Protein AF-A0AAV6HHQ2-F1 (afdb_monomer)

Nearest PDB structures (foldseek):
  5jsb-assembly1_B  TM=2.917E-01  e=9.055E+00  synthetic construct
  3lf9-assembly1_A  TM=2.390E-01  e=6.584E+00  synthetic construct

Solvent-accessible surface area (backbone atoms only — not comparable to full-atom values): 11699 Å² total; per-residue (Å²): 113,69,68,61,53,51,53,52,50,55,49,52,52,52,49,51,54,50,51,52,53,51,51,52,55,48,52,53,48,54,56,48,50,53,46,31,73,58,44,31,74,69,56,56,69,67,59,50,43,51,50,26,48,49,49,35,72,76,37,57,90,69,51,55,80,54,90,90,81,57,62,62,31,36,72,35,34,30,82,91,77,68,36,34,52,55,46,54,51,43,52,52,52,51,53,54,49,53,52,30,65,76,66,69,57,78,79,91,75,80,91,80,78,92,45,74,50,54,55,32,49,51,49,46,46,65,55,64,94,40,89,83,38,42,62,58,41,52,50,26,55,58,70,30,40,67,61,52,51,50,44,46,72,72,68,61,64,52,74,68,56,49,40,48,72,46,52,56,52,79,81,38,58,71,53,51,58,54,53,52,56,48,52,56,54,58,55,62,68,70,64,82,81,74,87,80,84,84,87,134

Mean predicted aligned error: 14.65 Å

pLDDT: mean 76.47, std 15.68, range [34.0, 93.94]

Secondary structure (DSSP, 8-state):
-HHHHHHHHHHHHHHHHHHHHHHHHHHHHHHHHHHHHHHTTS--HHHHHHHHHHHHHH-GGG----TTTS-TTTTT-BTTTTBSHHHHHHHHHHHHHHHHHHTT-------S---HHHHHHHHHHHS---TTTHHHHHHHHHHTHHHHHHHHHHH---HHHHHHHSTHHHH-THHHHHHHHHHHHHHHHSS---------

Sequence (200 aa):
YLTAKLQKYLRNTREQEHLFRCLRRHLVKVLISHLVEKHGFYPPSAEKLALAKGIITTFPSLRVQIDGNGEEYEHFYEPASHSGFLEMRLRNIRRKLEAALDTGARSEQDQGESSETGEWITLMKQLRPSSENIPSIKSAMENTYTRRRSWISKATPTLTEIFNEYPRFLDMPSLMDIEFGKLEKQTNSSGNGKRASFQS

Structure (mmCIF, N/CA/C/O backbone):
data_AF-A0AAV6HHQ2-F1
#
_entry.id   AF-A0AAV6HHQ2-F1
#
loop_
_atom_site.group_PDB
_atom_site.id
_atom_site.type_symbol
_atom_site.label_atom_id
_atom_site.label_alt_id
_atom_site.label_comp_id
_atom_site.label_asym_id
_atom_site.label_entity_id
_atom_site.label_seq_id
_atom_site.pdbx_PDB_ins_code
_atom_site.Cartn_x
_atom_site.Cartn_y
_atom_site.Cartn_z
_atom_site.occupancy
_atom_site.B_iso_or_equiv
_atom_site.auth_seq_id
_atom_site.auth_comp_id
_atom_site.auth_asym_id
_atom_site.auth_atom_id
_atom_site.pdbx_PDB_model_num
ATOM 1 N N . TYR A 1 1 ? 19.664 4.600 -52.918 1.00 50.38 1 TYR A N 1
ATOM 2 C CA . TYR A 1 1 ? 18.359 3.943 -52.666 1.00 50.38 1 TYR A CA 1
ATOM 3 C C . TYR A 1 1 ? 18.383 3.040 -51.422 1.00 50.38 1 TYR A C 1
ATOM 5 O O . TYR A 1 1 ? 17.522 3.204 -50.565 1.00 50.38 1 TYR A O 1
ATOM 13 N N . LEU A 1 2 ? 19.384 2.157 -51.249 1.00 51.94 2 LEU A N 1
ATOM 14 C CA . LEU A 1 2 ? 19.521 1.320 -50.037 1.00 51.94 2 LEU A CA 1
ATOM 15 C C . LEU A 1 2 ? 19.651 2.119 -48.723 1.00 51.94 2 LEU A C 1
ATOM 17 O O . LEU A 1 2 ? 19.025 1.766 -47.729 1.00 51.94 2 LEU A O 1
ATOM 21 N N . THR A 1 3 ? 20.402 3.221 -48.719 1.00 68.62 3 THR A N 1
ATOM 22 C CA . THR A 1 3 ? 20.648 4.051 -47.524 1.00 68.62 3 THR A CA 1
ATOM 23 C C . THR A 1 3 ? 19.381 4.706 -46.965 1.00 68.62 3 THR A C 1
ATOM 25 O O . THR A 1 3 ? 19.162 4.687 -45.756 1.00 68.62 3 THR A O 1
ATOM 28 N N . ALA A 1 4 ? 18.492 5.203 -47.828 1.00 70.00 4 ALA A N 1
ATOM 29 C CA . ALA A 1 4 ? 17.217 5.796 -47.414 1.00 70.00 4 ALA A CA 1
ATOM 30 C C . ALA A 1 4 ? 16.232 4.748 -46.861 1.00 70.00 4 ALA A C 1
ATOM 32 O O . ALA A 1 4 ? 15.526 5.009 -45.884 1.00 70.00 4 ALA A O 1
ATOM 33 N N . LYS A 1 5 ? 16.212 3.539 -47.444 1.00 61.00 5 LYS A N 1
ATOM 34 C CA . LYS A 1 5 ? 15.372 2.423 -46.978 1.00 61.00 5 LYS A CA 1
ATOM 35 C C . LYS A 1 5 ? 15.845 1.901 -45.617 1.00 61.00 5 LYS A C 1
ATOM 37 O O . LYS A 1 5 ? 15.019 1.698 -44.730 1.00 61.00 5 LYS A O 1
ATOM 42 N N . LEU A 1 6 ? 17.162 1.785 -45.423 1.00 60.75 6 LEU A N 1
ATOM 43 C CA . LEU A 1 6 ? 17.776 1.423 -44.141 1.00 60.75 6 LEU A CA 1
ATOM 44 C C . LEU A 1 6 ? 17.524 2.482 -43.060 1.00 60.75 6 LEU A C 1
ATOM 46 O O . LEU A 1 6 ? 17.117 2.139 -41.956 1.00 60.75 6 LEU A O 1
ATOM 50 N N . GLN A 1 7 ? 17.667 3.773 -43.373 1.00 67.88 7 GLN A N 1
ATOM 51 C CA . GLN A 1 7 ? 17.352 4.848 -42.421 1.00 67.88 7 GLN A CA 1
ATOM 52 C C . GLN A 1 7 ? 15.867 4.892 -42.039 1.00 67.88 7 GLN A C 1
ATOM 54 O O . GLN A 1 7 ? 15.536 5.178 -40.888 1.00 67.88 7 GLN A O 1
ATOM 59 N N . LYS A 1 8 ? 14.956 4.618 -42.983 1.00 72.12 8 LYS A N 1
ATOM 60 C CA . LYS A 1 8 ? 13.520 4.501 -42.690 1.00 72.12 8 LYS A CA 1
ATOM 61 C C . LYS A 1 8 ? 13.241 3.303 -41.780 1.00 72.12 8 LYS A C 1
ATOM 63 O O . LYS A 1 8 ? 12.500 3.461 -40.820 1.00 72.12 8 LYS A O 1
ATOM 68 N N . TYR A 1 9 ? 13.871 2.156 -42.037 1.00 56.75 9 TYR A N 1
ATOM 69 C CA . TYR A 1 9 ? 13.745 0.965 -41.195 1.00 56.75 9 TYR A CA 1
ATOM 70 C C . TYR A 1 9 ? 14.254 1.223 -39.769 1.00 56.75 9 TYR A C 1
ATOM 72 O O . TYR A 1 9 ? 13.507 1.021 -38.822 1.00 56.75 9 TYR A O 1
ATOM 80 N N . LEU A 1 10 ? 15.459 1.788 -39.615 1.00 63.91 10 LEU A N 1
ATOM 81 C CA . LEU A 1 10 ? 16.046 2.115 -38.308 1.00 63.91 10 LEU A CA 1
ATOM 82 C C . LEU A 1 10 ? 15.217 3.127 -37.503 1.00 63.91 10 LEU A C 1
ATOM 84 O O . LEU A 1 10 ? 15.113 2.995 -36.285 1.00 63.91 10 LEU A O 1
ATOM 88 N N . ARG A 1 11 ? 14.621 4.134 -38.157 1.00 64.25 11 ARG A N 1
ATOM 89 C CA . ARG A 1 11 ? 13.687 5.062 -37.493 1.00 64.25 11 ARG A CA 1
ATOM 90 C C . ARG A 1 11 ? 12.434 4.345 -37.012 1.00 64.25 11 ARG A C 1
ATOM 92 O O . ARG A 1 11 ? 12.080 4.501 -35.852 1.00 64.25 11 ARG A O 1
ATOM 99 N N . ASN A 1 12 ? 11.844 3.504 -37.858 1.00 64.81 12 ASN A N 1
ATOM 100 C CA . ASN A 1 12 ? 10.650 2.741 -37.506 1.00 64.81 12 ASN A CA 1
ATOM 101 C C . ASN A 1 12 ? 10.929 1.790 -36.328 1.00 64.81 12 ASN A C 1
ATOM 103 O O . ASN A 1 12 ? 10.150 1.737 -35.386 1.00 64.81 12 ASN A O 1
ATOM 107 N N . THR A 1 13 ? 12.081 1.107 -36.306 1.00 63.69 13 THR A N 1
ATOM 108 C CA . THR A 1 13 ? 12.484 0.257 -35.172 1.00 63.69 13 THR A CA 1
ATOM 109 C C . THR A 1 13 ? 12.655 1.066 -33.882 1.00 63.69 13 THR A C 1
ATOM 111 O O . THR A 1 13 ? 12.131 0.672 -32.845 1.00 63.69 13 THR A O 1
ATOM 114 N N . ARG A 1 14 ? 13.317 2.231 -33.935 1.00 61.47 14 ARG A N 1
ATOM 115 C CA . ARG A 1 14 ? 13.488 3.114 -32.763 1.00 61.47 14 ARG A CA 1
ATOM 116 C C . ARG A 1 14 ? 12.165 3.684 -32.253 1.00 61.47 14 ARG A C 1
ATOM 118 O O . ARG A 1 14 ? 11.973 3.790 -31.045 1.00 61.47 14 ARG A O 1
ATOM 125 N N . GLU A 1 15 ? 11.258 4.053 -33.152 1.00 60.59 15 GLU A N 1
ATOM 126 C CA . GLU A 1 15 ? 9.919 4.537 -32.805 1.00 60.59 15 GLU A CA 1
ATOM 127 C C . GLU A 1 15 ? 9.090 3.431 -32.143 1.00 60.59 15 GLU A C 1
ATOM 129 O O . GLU A 1 15 ? 8.479 3.675 -31.103 1.00 60.59 15 GLU A O 1
ATOM 134 N N . GLN A 1 16 ? 9.147 2.203 -32.668 1.00 62.16 16 GLN A N 1
ATOM 135 C CA . GLN A 1 16 ? 8.503 1.024 -32.080 1.00 62.16 16 GLN A CA 1
ATOM 136 C C . GLN A 1 16 ? 9.079 0.684 -30.692 1.00 62.16 16 GLN A C 1
ATOM 138 O O . GLN A 1 16 ? 8.321 0.479 -29.744 1.00 62.16 16 GLN A O 1
ATOM 143 N N . GLU A 1 17 ? 10.404 0.712 -30.518 1.00 67.25 17 GLU A N 1
ATOM 144 C CA . GLU A 1 17 ? 11.054 0.527 -29.209 1.00 67.25 17 GLU A CA 1
ATOM 145 C C . GLU A 1 17 ? 10.683 1.628 -28.202 1.00 67.25 17 GLU A C 1
ATOM 147 O O . GLU A 1 17 ? 10.502 1.370 -27.005 1.00 67.25 17 GLU A O 1
ATOM 152 N N . HIS A 1 18 ? 10.569 2.875 -28.661 1.00 64.69 18 HIS A N 1
ATOM 153 C CA . HIS A 1 18 ? 10.164 4.001 -27.826 1.00 64.69 18 HIS A CA 1
ATOM 154 C C . HIS A 1 18 ? 8.692 3.892 -27.403 1.00 64.69 18 HIS A C 1
ATOM 156 O O . HIS A 1 18 ? 8.384 4.043 -26.217 1.00 64.69 18 HIS A O 1
ATOM 162 N N . LEU A 1 19 ? 7.797 3.558 -28.339 1.00 62.25 19 LEU A N 1
ATOM 163 C CA . LEU A 1 19 ? 6.386 3.248 -28.084 1.00 62.25 19 LEU A CA 1
ATOM 164 C C . LEU A 1 19 ? 6.249 2.132 -27.043 1.00 62.25 19 LEU A C 1
ATOM 166 O O . LEU A 1 19 ? 5.540 2.301 -26.049 1.00 62.25 19 LEU A O 1
ATOM 170 N N . PHE A 1 20 ? 7.010 1.049 -27.199 1.00 70.88 20 PHE A N 1
ATOM 171 C CA . PHE A 1 20 ? 7.031 -0.068 -26.258 1.00 70.88 20 PHE A CA 1
ATOM 172 C C . PHE A 1 20 ? 7.496 0.360 -24.856 1.00 70.88 20 PHE A C 1
ATOM 174 O O . PHE A 1 20 ? 6.893 0.007 -23.839 1.00 70.88 20 PHE A O 1
ATOM 181 N N . ARG A 1 21 ? 8.529 1.207 -24.774 1.00 69.12 21 ARG A N 1
ATOM 182 C CA . ARG A 1 21 ? 9.028 1.764 -23.506 1.00 69.12 21 ARG A CA 1
ATOM 183 C C . ARG A 1 21 ? 8.008 2.678 -22.823 1.00 69.12 21 ARG A C 1
ATOM 185 O O . ARG A 1 21 ? 7.894 2.639 -21.594 1.00 69.12 21 ARG A O 1
ATOM 192 N N . CYS A 1 22 ? 7.288 3.498 -23.583 1.00 71.25 22 CYS A N 1
ATOM 193 C CA . CYS A 1 22 ? 6.225 4.365 -23.073 1.00 71.25 22 CYS A CA 1
ATOM 194 C C . CYS A 1 22 ? 5.035 3.553 -22.559 1.00 71.25 22 CYS A C 1
ATOM 196 O O . CYS A 1 22 ? 4.608 3.774 -21.423 1.00 71.25 22 CYS A O 1
ATOM 198 N N . LEU A 1 23 ? 4.571 2.571 -23.334 1.00 74.44 23 LEU A N 1
ATOM 199 C CA . LEU A 1 23 ? 3.485 1.672 -22.947 1.00 74.44 23 LEU A CA 1
ATOM 200 C C . LEU A 1 23 ? 3.839 0.891 -21.678 1.00 74.44 23 LEU A C 1
ATOM 202 O O . LEU A 1 23 ? 3.069 0.888 -20.722 1.00 74.44 23 LEU A O 1
ATOM 206 N N . ARG A 1 24 ? 5.057 0.342 -21.603 1.00 71.50 24 ARG A N 1
ATOM 207 C CA . ARG A 1 24 ? 5.574 -0.329 -20.402 1.00 71.50 24 ARG A CA 1
ATOM 208 C C . ARG A 1 24 ? 5.542 0.575 -19.173 1.00 71.50 24 ARG A C 1
ATOM 210 O O . ARG A 1 24 ? 5.083 0.175 -18.108 1.00 71.50 24 ARG A O 1
ATOM 217 N N . ARG A 1 25 ? 6.033 1.811 -19.297 1.00 74.38 25 ARG A N 1
ATOM 218 C CA . ARG A 1 25 ? 6.012 2.783 -18.191 1.00 74.38 25 ARG A CA 1
ATOM 219 C C . ARG A 1 25 ? 4.587 3.139 -17.774 1.00 74.38 25 ARG A C 1
ATOM 221 O O . ARG A 1 25 ? 4.381 3.405 -16.593 1.00 74.38 25 ARG A O 1
ATOM 228 N N . HIS A 1 26 ? 3.647 3.197 -18.715 1.00 79.94 26 HIS A N 1
ATOM 229 C CA . HIS A 1 26 ? 2.245 3.491 -18.436 1.00 79.94 26 HIS A CA 1
ATOM 230 C C . HIS A 1 26 ? 1.560 2.323 -17.722 1.00 79.94 26 HIS A C 1
ATOM 232 O O . HIS A 1 26 ? 0.989 2.523 -16.657 1.00 79.94 26 HIS A O 1
ATOM 238 N N . LEU A 1 27 ? 1.728 1.102 -18.225 1.00 81.94 27 LEU A N 1
ATOM 239 C CA . LEU A 1 27 ? 1.238 -0.117 -17.588 1.00 81.94 27 LEU A CA 1
ATOM 240 C C . LEU A 1 27 ? 1.705 -0.217 -16.130 1.00 81.94 27 LEU A C 1
ATOM 242 O O . LEU A 1 27 ? 0.891 -0.383 -15.229 1.00 81.94 27 LEU A O 1
ATOM 246 N N . VAL A 1 28 ? 3.006 -0.039 -15.872 1.00 80.00 28 VAL A N 1
ATOM 247 C CA . VAL A 1 28 ? 3.516 -0.122 -14.495 1.00 80.00 28 VAL A CA 1
ATOM 248 C C . VAL A 1 28 ? 2.966 1.007 -13.616 1.00 80.00 28 VAL A C 1
ATOM 250 O O . VAL A 1 28 ? 2.759 0.797 -12.427 1.00 80.00 28 VAL A O 1
ATOM 253 N N . LYS A 1 29 ? 2.679 2.196 -14.169 1.00 84.38 29 LYS A N 1
ATOM 254 C CA . LYS A 1 29 ? 1.975 3.245 -13.411 1.00 84.38 29 LYS A CA 1
ATOM 255 C C . LYS A 1 29 ? 0.577 2.782 -13.002 1.00 84.38 29 LYS A C 1
ATOM 257 O O . LYS A 1 29 ? 0.263 2.909 -11.829 1.00 84.38 29 LYS A O 1
ATOM 262 N N . VAL A 1 30 ? -0.209 2.231 -13.928 1.00 86.62 30 VAL A N 1
ATOM 263 C CA . VAL A 1 30 ? -1.568 1.727 -13.648 1.00 86.62 30 VAL A CA 1
ATOM 264 C C . VAL A 1 30 ? -1.535 0.642 -12.572 1.00 86.62 30 VAL A C 1
ATOM 266 O O . VAL A 1 30 ? -2.287 0.705 -11.606 1.00 86.62 30 VAL A O 1
ATOM 269 N N . LEU A 1 31 ? -0.604 -0.306 -12.681 1.00 88.12 31 LEU A N 1
ATOM 270 C CA . LEU A 1 31 ? -0.443 -1.381 -11.702 1.00 88.12 31 LEU A CA 1
ATOM 271 C C . LEU A 1 31 ? -0.051 -0.869 -10.309 1.00 88.12 31 LEU A C 1
ATOM 273 O O . LEU A 1 31 ? -0.555 -1.362 -9.305 1.00 88.12 31 LEU A O 1
ATOM 277 N N . ILE A 1 32 ? 0.825 0.136 -10.235 1.00 87.69 32 ILE A N 1
ATOM 278 C CA . ILE A 1 32 ? 1.190 0.769 -8.961 1.00 87.69 32 ILE A CA 1
ATOM 279 C C . ILE A 1 32 ? 0.023 1.572 -8.394 1.00 87.69 32 ILE A C 1
ATOM 281 O O . ILE A 1 32 ? -0.189 1.531 -7.188 1.00 87.69 32 ILE A O 1
ATOM 285 N N . SER A 1 33 ? -0.733 2.281 -9.233 1.00 84.00 33 SER A N 1
ATOM 286 C CA . SER A 1 33 ? -1.948 2.974 -8.803 1.00 84.00 33 SER A CA 1
ATOM 287 C C . SER A 1 33 ? -2.933 1.995 -8.169 1.00 84.00 33 SER A C 1
ATOM 289 O O . SER A 1 33 ? -3.375 2.243 -7.055 1.00 84.00 33 SER A O 1
ATOM 291 N N . HIS A 1 34 ? -3.173 0.845 -8.804 1.00 84.50 34 HIS A N 1
ATOM 292 C CA . HIS A 1 34 ? -4.012 -0.213 -8.241 1.00 84.50 34 HIS A CA 1
ATOM 293 C C . HIS A 1 34 ? -3.455 -0.772 -6.919 1.00 84.50 34 HIS A C 1
ATOM 295 O O . HIS A 1 34 ? -4.192 -0.983 -5.958 1.00 84.50 34 HIS A O 1
ATOM 301 N N . LEU A 1 35 ? -2.134 -0.968 -6.832 1.00 87.44 35 LEU A N 1
ATOM 302 C CA . LEU A 1 35 ?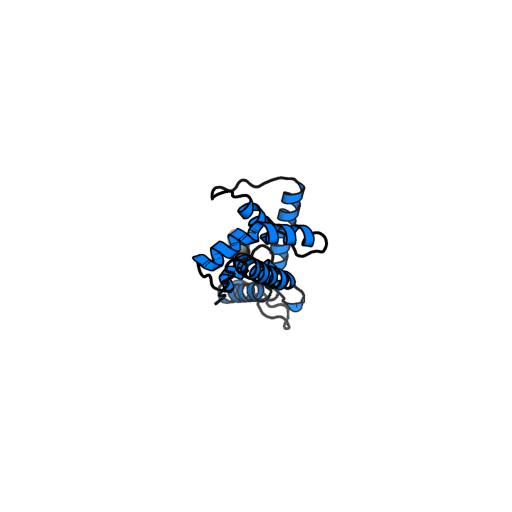 -1.483 -1.421 -5.601 1.00 87.44 35 LEU A CA 1
ATOM 303 C C . LEU A 1 35 ? -1.673 -0.417 -4.449 1.00 87.44 35 LEU A C 1
ATOM 305 O O . LEU A 1 35 ? -1.918 -0.822 -3.314 1.00 87.44 35 LEU A O 1
ATOM 309 N N . VAL A 1 36 ? -1.568 0.882 -4.745 1.00 83.25 36 VAL A N 1
ATOM 310 C CA . VAL A 1 36 ? -1.758 1.969 -3.773 1.00 83.25 36 VAL A CA 1
ATOM 311 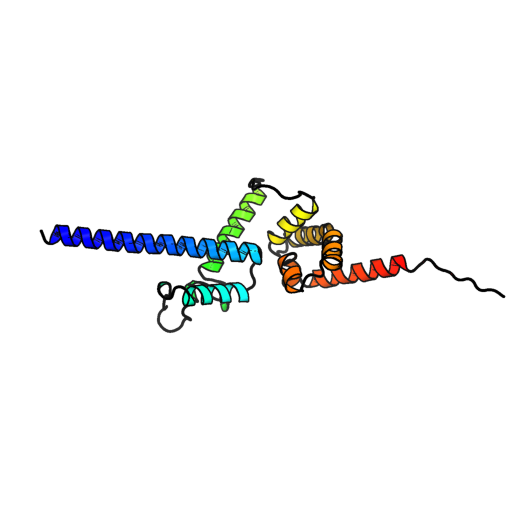C C . VAL A 1 36 ? -3.223 2.119 -3.376 1.00 83.25 36 VAL A C 1
ATOM 313 O O . VAL A 1 36 ? -3.510 2.351 -2.208 1.00 83.25 36 VAL A O 1
ATOM 316 N N . GLU A 1 37 ? -4.149 1.955 -4.313 1.00 78.06 37 GLU A N 1
ATOM 317 C CA . GLU A 1 37 ? -5.587 1.974 -4.041 1.00 78.06 37 GLU A CA 1
ATOM 318 C C . GLU A 1 37 ? -5.984 0.858 -3.065 1.00 78.06 37 GLU A C 1
ATOM 320 O O . GLU A 1 37 ? -6.699 1.100 -2.095 1.00 78.06 37 GLU A O 1
ATOM 325 N N . LYS A 1 38 ? -5.450 -0.351 -3.269 1.00 76.94 38 LYS A N 1
ATOM 326 C CA . LYS A 1 38 ? -5.793 -1.524 -2.459 1.00 76.94 38 LYS A CA 1
ATOM 327 C C . LYS A 1 38 ? -5.090 -1.569 -1.098 1.00 76.94 38 LYS A C 1
ATOM 329 O O . LYS A 1 38 ? -5.692 -2.004 -0.120 1.00 76.94 38 LYS A O 1
ATOM 334 N N . HIS A 1 39 ? -3.823 -1.154 -1.028 1.00 75.94 39 HIS A N 1
ATOM 335 C CA . HIS A 1 39 ? -2.975 -1.337 0.163 1.00 75.94 39 HIS A CA 1
ATOM 336 C C . HIS A 1 39 ? -2.424 -0.029 0.756 1.00 75.94 39 HIS A C 1
ATOM 338 O O . HIS A 1 39 ? -1.597 -0.051 1.671 1.00 75.94 39 HIS A O 1
ATOM 344 N N . GLY A 1 40 ? -2.856 1.122 0.243 1.00 78.50 40 GLY A N 1
ATOM 345 C CA . GLY A 1 40 ? -2.335 2.429 0.628 1.00 78.50 40 GLY A CA 1
ATOM 346 C C . GLY A 1 40 ? -0.909 2.683 0.129 1.00 78.50 40 GLY A C 1
ATOM 347 O O . GLY A 1 40 ? -0.339 1.954 -0.684 1.00 78.50 40 GLY A O 1
ATOM 348 N N . PHE A 1 41 ? -0.282 3.742 0.641 1.00 83.50 41 PHE A N 1
ATOM 349 C CA . PHE A 1 41 ? 1.046 4.167 0.181 1.00 83.50 41 PHE A CA 1
ATOM 350 C C . PHE A 1 41 ? 2.185 3.257 0.657 1.00 83.50 41 PHE A C 1
ATOM 352 O O . PHE A 1 41 ? 3.305 3.364 0.148 1.00 83.50 41 PHE A O 1
ATOM 359 N N . TYR A 1 42 ? 1.921 2.319 1.571 1.00 84.56 42 TYR A N 1
ATOM 360 C CA . TYR A 1 42 ? 2.898 1.369 2.115 1.00 84.56 42 TYR A CA 1
ATOM 361 C C . TYR A 1 42 ? 2.442 -0.087 1.929 1.00 84.56 42 TYR A C 1
ATOM 363 O O . TYR A 1 42 ? 2.143 -0.757 2.916 1.00 84.56 42 TYR A O 1
ATOM 371 N N . PRO A 1 43 ? 2.408 -0.603 0.684 1.00 86.25 43 PRO A N 1
ATOM 372 C CA . PRO A 1 43 ? 2.002 -1.981 0.438 1.00 86.25 43 PRO A CA 1
ATOM 373 C C . PRO A 1 43 ? 2.940 -2.996 1.118 1.00 86.25 43 PRO A C 1
ATOM 375 O O . PRO A 1 43 ? 4.160 -2.766 1.146 1.00 86.25 43 PRO A O 1
ATOM 378 N N . PRO A 1 44 ? 2.420 -4.142 1.598 1.00 85.25 44 PRO A N 1
ATOM 379 C CA . PRO A 1 44 ? 3.232 -5.223 2.151 1.00 85.25 44 PRO A CA 1
ATOM 380 C C . PRO A 1 44 ? 4.284 -5.757 1.166 1.00 85.25 44 PRO A C 1
ATOM 382 O O . PRO A 1 44 ? 4.114 -5.707 -0.054 1.00 85.25 44 PRO A O 1
ATOM 385 N N . SER A 1 45 ? 5.372 -6.331 1.694 1.00 88.50 45 SER A N 1
ATOM 386 C CA . SER A 1 45 ? 6.439 -6.927 0.868 1.00 88.50 45 SER A CA 1
ATOM 387 C C . SER A 1 45 ? 5.919 -8.054 -0.033 1.00 88.50 45 SER A C 1
ATOM 389 O O . SER A 1 45 ? 6.296 -8.129 -1.201 1.00 88.50 45 SER A O 1
ATOM 391 N N . ALA A 1 46 ? 5.004 -8.879 0.487 1.00 88.94 46 ALA A N 1
ATOM 392 C CA . ALA A 1 46 ? 4.387 -9.978 -0.253 1.00 88.94 46 ALA A CA 1
ATOM 393 C C . ALA A 1 46 ? 3.594 -9.490 -1.478 1.00 88.94 46 ALA A C 1
ATOM 395 O O . ALA A 1 46 ? 3.748 -10.045 -2.561 1.00 88.94 46 ALA A O 1
ATOM 396 N N . GLU A 1 47 ? 2.823 -8.409 -1.339 1.00 90.88 47 GLU A N 1
ATOM 397 C CA . GLU A 1 47 ? 2.025 -7.837 -2.434 1.00 90.88 47 GLU A CA 1
ATOM 398 C C . GLU A 1 47 ? 2.912 -7.202 -3.513 1.00 90.88 47 GLU A C 1
ATOM 400 O O . GLU A 1 47 ? 2.690 -7.391 -4.710 1.00 90.88 47 GLU A O 1
ATOM 405 N N . LYS A 1 48 ? 3.990 -6.513 -3.110 1.00 93.06 48 LYS A N 1
ATOM 406 C CA . LYS A 1 48 ? 4.995 -5.991 -4.053 1.00 93.06 48 LYS A CA 1
ATOM 407 C C . LYS A 1 48 ? 5.663 -7.114 -4.849 1.00 93.06 48 LYS A C 1
ATOM 409 O O . LYS A 1 48 ? 5.853 -6.983 -6.058 1.00 93.06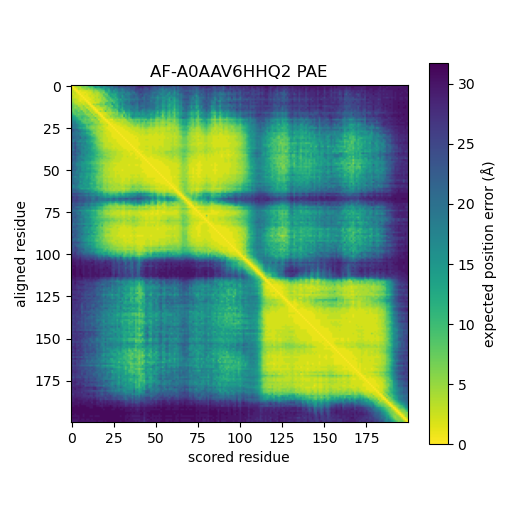 48 LYS A O 1
ATOM 414 N N . LEU A 1 49 ? 5.992 -8.220 -4.180 1.00 93.19 49 LEU A N 1
ATOM 415 C CA . LEU A 1 49 ? 6.595 -9.395 -4.804 1.00 93.19 49 LEU A CA 1
ATOM 416 C C . LEU A 1 49 ? 5.622 -10.102 -5.756 1.00 93.19 49 LEU A C 1
ATOM 418 O O . LEU A 1 49 ? 6.005 -10.442 -6.875 1.00 93.19 49 LEU A O 1
ATOM 422 N N . ALA A 1 50 ? 4.368 -10.288 -5.339 1.00 93.44 50 ALA A N 1
ATOM 423 C CA . ALA A 1 50 ? 3.319 -10.865 -6.174 1.00 93.44 50 ALA A CA 1
ATOM 424 C C . ALA A 1 50 ? 3.106 -10.036 -7.447 1.00 93.44 50 ALA A C 1
ATOM 426 O O . ALA A 1 50 ? 3.047 -10.596 -8.543 1.00 93.44 50 ALA A O 1
ATOM 427 N N . LEU A 1 51 ? 3.089 -8.704 -7.326 1.00 93.06 51 LEU A N 1
ATOM 428 C CA . LEU A 1 51 ? 2.973 -7.813 -8.476 1.00 93.06 51 LEU A CA 1
ATOM 429 C C . LEU A 1 51 ? 4.184 -7.911 -9.414 1.00 93.06 51 LEU A C 1
ATOM 431 O O . LEU A 1 51 ? 4.007 -7.996 -10.628 1.00 93.06 51 LEU A O 1
ATOM 435 N N . ALA A 1 52 ? 5.406 -7.929 -8.874 1.00 92.19 52 ALA A N 1
ATOM 436 C CA . ALA A 1 52 ? 6.626 -8.071 -9.672 1.00 92.19 52 ALA A CA 1
ATOM 437 C C . ALA A 1 52 ? 6.625 -9.377 -10.485 1.00 92.19 52 ALA A C 1
ATOM 439 O O . ALA A 1 52 ? 6.858 -9.352 -11.695 1.00 92.19 52 ALA A O 1
ATOM 440 N N . LYS A 1 53 ? 6.269 -10.499 -9.847 1.00 91.94 53 LYS A N 1
ATOM 441 C CA . LYS A 1 53 ? 6.101 -11.797 -10.519 1.00 91.94 53 LYS A CA 1
ATOM 442 C C . LYS A 1 53 ? 4.994 -11.748 -11.573 1.00 91.94 53 LYS A C 1
ATOM 444 O O . LYS A 1 53 ? 5.214 -12.162 -12.707 1.00 91.94 53 LYS A O 1
ATOM 449 N N . GLY A 1 54 ? 3.834 -11.178 -11.243 1.00 90.94 54 GLY A N 1
ATOM 450 C CA . GLY A 1 54 ? 2.699 -11.053 -12.161 1.00 90.94 54 GLY A CA 1
ATOM 451 C C . GLY A 1 54 ? 3.022 -10.255 -13.428 1.00 90.94 54 GLY A C 1
ATOM 452 O O . GLY A 1 54 ? 2.605 -10.647 -14.520 1.00 90.94 54 GLY A O 1
ATOM 453 N N . ILE A 1 55 ? 3.815 -9.183 -13.314 1.00 89.19 55 ILE A N 1
ATOM 454 C CA . ILE A 1 55 ? 4.281 -8.390 -14.464 1.00 89.19 55 ILE A CA 1
ATOM 455 C C . ILE A 1 55 ? 5.106 -9.256 -15.417 1.00 89.19 55 ILE A C 1
ATOM 457 O O . ILE A 1 55 ? 4.870 -9.231 -16.623 1.00 89.19 55 ILE A O 1
ATOM 461 N N . ILE A 1 56 ? 6.046 -10.032 -14.883 1.00 88.31 56 ILE A N 1
ATOM 462 C CA . ILE A 1 56 ? 6.931 -10.896 -15.669 1.00 88.31 56 ILE A CA 1
ATOM 463 C C . ILE A 1 56 ? 6.186 -12.078 -16.296 1.00 88.31 56 ILE A C 1
ATOM 465 O O . ILE A 1 56 ? 6.490 -12.469 -17.427 1.00 88.31 56 ILE A O 1
ATOM 469 N N . THR A 1 57 ? 5.201 -12.631 -15.591 1.00 89.06 57 THR A N 1
ATOM 470 C CA . THR A 1 57 ? 4.331 -13.691 -16.113 1.00 89.06 57 THR A CA 1
ATOM 471 C C . THR A 1 57 ? 3.452 -13.181 -17.252 1.00 89.06 57 THR A C 1
ATOM 473 O O . THR A 1 57 ? 3.349 -13.835 -18.285 1.00 89.06 57 THR A O 1
ATOM 476 N N . THR A 1 58 ? 2.846 -12.002 -17.093 1.00 85.12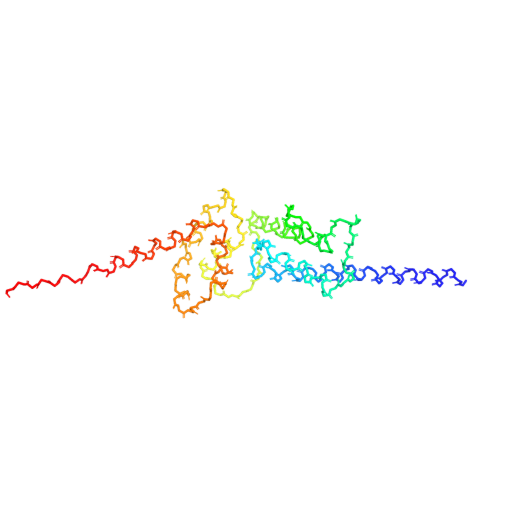 58 THR A N 1
ATOM 477 C CA . THR A 1 58 ? 1.908 -11.444 -18.085 1.00 85.12 58 THR A CA 1
ATOM 478 C C . THR A 1 58 ? 2.637 -10.838 -19.283 1.00 85.12 58 THR A C 1
ATOM 480 O O . THR A 1 58 ? 2.169 -10.930 -20.415 1.00 85.12 58 THR A O 1
ATOM 483 N N . PHE A 1 59 ? 3.808 -10.240 -19.051 1.00 83.38 59 PHE A N 1
ATOM 484 C CA . PHE A 1 59 ? 4.608 -9.576 -20.076 1.00 83.38 59 PHE A CA 1
ATOM 485 C C . PHE A 1 59 ? 6.052 -10.101 -20.062 1.00 83.38 59 PHE A C 1
ATOM 487 O O . PHE A 1 59 ? 6.961 -9.401 -19.604 1.00 83.38 59 PHE A O 1
ATOM 494 N N . PRO A 1 60 ? 6.311 -11.305 -20.609 1.00 82.19 60 PRO A N 1
ATOM 495 C CA . PRO A 1 60 ? 7.647 -11.910 -20.618 1.00 82.19 60 PRO A CA 1
ATOM 496 C C . PRO A 1 60 ? 8.708 -11.044 -21.303 1.00 82.19 60 PRO A C 1
ATOM 498 O O . PRO A 1 60 ? 9.869 -11.055 -20.915 1.00 82.19 60 PRO A O 1
ATOM 501 N N . SER A 1 61 ? 8.300 -10.212 -22.263 1.00 76.25 61 SER A N 1
ATOM 502 C CA . SER A 1 61 ? 9.143 -9.204 -22.917 1.00 76.25 61 SER A CA 1
ATOM 503 C C . SER A 1 61 ? 9.717 -8.140 -21.970 1.00 76.25 61 SER A C 1
ATOM 505 O O . SER A 1 61 ? 10.535 -7.326 -22.388 1.00 76.25 61 SER A O 1
ATOM 507 N N . LEU A 1 62 ? 9.241 -8.074 -20.722 1.00 78.06 62 LEU A N 1
ATOM 508 C CA . LEU A 1 62 ? 9.760 -7.175 -19.692 1.00 78.06 62 LEU A CA 1
ATOM 509 C C . LEU A 1 62 ? 10.814 -7.827 -18.801 1.00 78.06 62 LEU A C 1
ATOM 511 O O . LEU A 1 62 ? 11.358 -7.132 -17.947 1.00 78.06 62 LEU A O 1
ATOM 515 N N . ARG A 1 63 ? 11.102 -9.119 -18.993 1.00 79.94 63 ARG A N 1
ATOM 516 C CA . ARG A 1 63 ? 12.184 -9.818 -18.298 1.00 79.94 63 ARG A CA 1
ATOM 517 C C . ARG A 1 63 ? 13.511 -9.150 -18.620 1.00 79.94 63 ARG A C 1
ATOM 519 O O . ARG A 1 63 ? 13.839 -8.909 -19.779 1.00 79.94 63 ARG A O 1
ATOM 526 N N . VAL A 1 64 ? 14.274 -8.885 -17.571 1.00 77.00 64 VAL A N 1
ATOM 527 C CA . VAL A 1 64 ? 15.669 -8.475 -17.665 1.00 77.00 64 VAL A CA 1
ATOM 528 C C . VAL A 1 64 ? 16.440 -9.512 -16.874 1.00 77.00 64 VAL A C 1
ATOM 530 O O . VAL A 1 64 ? 16.324 -9.557 -15.652 1.00 77.00 64 VAL A O 1
ATOM 533 N N . GLN A 1 65 ? 17.167 -10.376 -17.577 1.00 65.88 65 GLN A N 1
ATOM 534 C CA . GLN A 1 65 ? 18.136 -11.253 -16.935 1.00 65.88 65 GLN A CA 1
ATOM 535 C C . GLN A 1 65 ? 19.355 -10.406 -16.583 1.00 65.88 65 GLN A C 1
ATOM 537 O O . GLN A 1 65 ? 19.969 -9.807 -17.464 1.00 65.88 65 GLN A O 1
ATOM 542 N N . ILE A 1 66 ? 19.653 -10.310 -15.291 1.00 61.94 66 ILE A N 1
ATOM 543 C CA . ILE A 1 66 ? 20.866 -9.668 -14.791 1.00 61.94 66 ILE A CA 1
ATOM 544 C C . ILE A 1 66 ? 21.867 -10.798 -14.560 1.00 61.94 66 ILE A C 1
ATOM 546 O O . ILE A 1 66 ? 21.705 -11.570 -13.619 1.00 61.94 66 ILE A O 1
ATOM 550 N N . ASP A 1 67 ? 22.813 -10.940 -15.490 1.00 57.62 67 ASP A N 1
ATOM 551 C CA . ASP A 1 67 ? 24.041 -11.749 -15.455 1.00 57.62 67 ASP A CA 1
ATOM 552 C C . ASP A 1 67 ? 24.088 -12.909 -14.432 1.00 57.62 67 ASP A C 1
ATOM 554 O O . ASP A 1 67 ? 24.972 -12.995 -13.583 1.00 57.62 67 ASP A O 1
ATOM 558 N N . GLY A 1 68 ? 23.140 -13.844 -14.552 1.00 56.19 68 GLY A N 1
ATOM 559 C CA . GLY A 1 68 ? 23.255 -15.214 -14.044 1.00 56.19 68 GLY A CA 1
ATOM 560 C C . GLY A 1 68 ? 22.945 -15.482 -12.568 1.00 56.19 68 GLY A C 1
ATOM 561 O O . GLY A 1 68 ? 23.022 -16.646 -12.185 1.00 56.19 68 GLY A O 1
ATOM 562 N N . ASN A 1 69 ? 22.579 -14.491 -11.746 1.00 59.84 69 ASN A N 1
ATOM 563 C CA . ASN A 1 69 ? 22.387 -14.727 -10.300 1.00 59.84 69 ASN A CA 1
ATOM 564 C C . ASN A 1 69 ? 21.098 -14.145 -9.692 1.00 59.84 69 ASN A C 1
ATOM 566 O O . ASN A 1 69 ? 20.859 -14.347 -8.504 1.00 59.84 69 ASN A O 1
ATOM 570 N N . GLY A 1 70 ? 20.292 -13.429 -10.479 1.00 63.50 70 GLY A N 1
ATOM 571 C CA . GLY A 1 7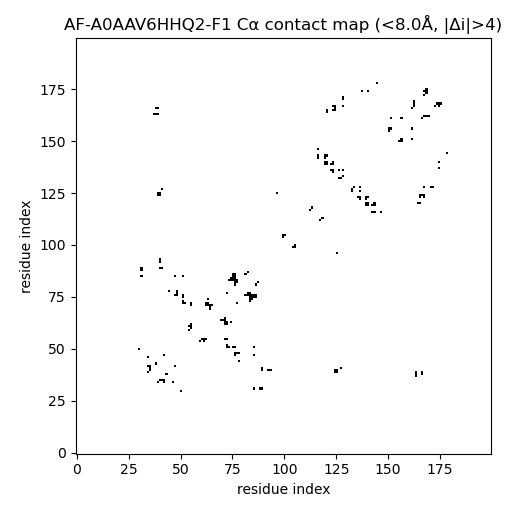0 ? 19.055 -12.801 -10.014 1.00 63.50 70 GLY A CA 1
ATOM 572 C C . GLY A 1 70 ? 17.794 -13.433 -10.597 1.00 63.50 70 GLY A C 1
ATOM 573 O O . GLY A 1 70 ? 17.770 -13.839 -11.763 1.00 63.50 70 GLY A O 1
ATOM 574 N N . GLU A 1 71 ? 16.726 -13.485 -9.805 1.00 75.88 71 GLU A N 1
ATOM 575 C CA . GLU A 1 71 ? 15.392 -13.866 -10.266 1.00 75.88 71 GLU A CA 1
ATOM 576 C C . GLU A 1 71 ? 14.882 -12.890 -11.341 1.00 75.88 71 GLU A C 1
ATOM 578 O O . GLU A 1 71 ? 15.114 -11.678 -11.300 1.00 75.88 71 GLU A O 1
ATOM 583 N N . GLU A 1 72 ? 14.091 -13.394 -12.291 1.00 81.88 72 GLU A N 1
ATOM 584 C CA . GLU A 1 72 ? 13.660 -12.647 -13.487 1.00 81.88 72 GLU A CA 1
ATOM 585 C C . GLU A 1 72 ? 12.838 -11.372 -13.192 1.00 81.88 72 GLU A C 1
ATOM 587 O O . GLU A 1 72 ? 12.588 -10.567 -14.093 1.00 81.88 72 GLU A O 1
ATOM 592 N N . TYR A 1 73 ? 12.403 -11.183 -11.942 1.00 85.38 73 TYR A N 1
ATOM 593 C CA . TYR A 1 73 ? 11.580 -10.073 -11.461 1.00 85.38 73 TYR A CA 1
ATOM 594 C C . TYR A 1 73 ? 12.313 -9.094 -10.524 1.00 85.38 73 TYR A C 1
ATOM 596 O O . TYR A 1 73 ? 11.715 -8.088 -10.133 1.00 85.38 73 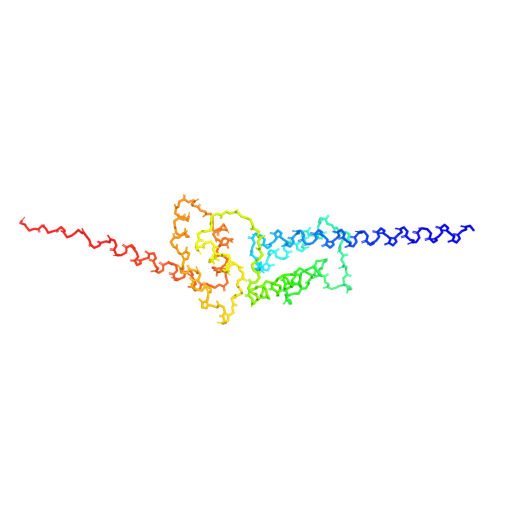TYR A O 1
ATOM 604 N N . GLU A 1 74 ? 13.575 -9.335 -10.153 1.00 84.50 74 GLU A N 1
ATOM 605 C CA . GLU A 1 74 ? 14.282 -8.548 -9.120 1.00 84.50 74 GLU A CA 1
ATOM 606 C C . GLU A 1 74 ? 14.398 -7.061 -9.457 1.00 84.50 74 GLU A C 1
ATOM 608 O O . GLU A 1 74 ? 14.236 -6.193 -8.599 1.00 84.50 74 GLU A O 1
ATOM 613 N N . HIS A 1 75 ? 14.565 -6.738 -10.739 1.00 85.44 75 HIS A N 1
ATOM 614 C CA . HIS A 1 75 ? 14.603 -5.355 -11.208 1.00 85.44 75 HIS A CA 1
ATOM 615 C C . HIS A 1 75 ? 13.272 -4.603 -10.984 1.00 85.44 75 HIS A C 1
ATOM 617 O O . HIS A 1 75 ? 13.252 -3.366 -10.930 1.00 85.44 75 HIS A O 1
ATOM 623 N N . PHE A 1 76 ? 12.151 -5.318 -10.834 1.00 87.81 76 PHE A N 1
ATOM 624 C CA . PHE A 1 76 ? 10.875 -4.741 -10.412 1.00 87.81 76 PHE A CA 1
ATOM 625 C C . PHE A 1 76 ? 10.773 -4.634 -8.892 1.00 87.81 76 PHE A C 1
ATOM 627 O O . PHE A 1 76 ? 10.390 -3.566 -8.404 1.00 87.81 76 PHE A O 1
ATOM 634 N N . TYR A 1 77 ? 11.116 -5.691 -8.157 1.00 91.56 77 TYR A N 1
ATOM 635 C CA . TYR A 1 77 ? 11.166 -5.661 -6.699 1.00 91.56 77 TYR A CA 1
ATOM 636 C C . TYR A 1 77 ? 12.086 -6.740 -6.132 1.00 91.56 77 TYR A C 1
ATOM 638 O O . TYR A 1 77 ? 11.876 -7.928 -6.378 1.00 91.56 77 TYR A O 1
ATOM 646 N N . GLU A 1 78 ? 13.030 -6.318 -5.294 1.00 90.62 78 GLU A N 1
ATOM 647 C CA . GLU A 1 78 ? 13.902 -7.202 -4.529 1.00 90.62 78 GLU A CA 1
ATOM 648 C C . GLU A 1 78 ? 13.533 -7.124 -3.034 1.00 90.62 78 GLU A C 1
ATOM 650 O O . GLU A 1 78 ? 13.704 -6.068 -2.409 1.00 90.62 78 GLU A O 1
ATOM 655 N N . PRO A 1 79 ? 13.014 -8.214 -2.433 1.00 87.06 79 PRO A N 1
ATOM 656 C CA . PRO A 1 79 ? 12.590 -8.210 -1.034 1.00 87.06 79 PRO A CA 1
ATOM 657 C C . PRO A 1 79 ? 13.722 -7.956 -0.035 1.00 87.06 79 PRO A C 1
ATOM 659 O O . PRO A 1 79 ? 13.480 -7.285 0.963 1.00 87.06 79 PRO A O 1
ATOM 662 N N . ALA A 1 80 ? 14.932 -8.468 -0.297 1.00 86.12 80 ALA A N 1
ATOM 663 C CA . ALA A 1 80 ? 16.060 -8.396 0.635 1.00 86.12 80 ALA A CA 1
ATOM 664 C C . ALA A 1 80 ? 16.577 -6.963 0.830 1.00 86.12 80 ALA A C 1
ATOM 666 O O . ALA A 1 80 ? 16.831 -6.535 1.952 1.00 86.12 80 ALA A O 1
ATOM 667 N N . SER A 1 81 ? 16.692 -6.202 -0.260 1.00 85.69 81 SER A N 1
ATOM 668 C CA . SER A 1 81 ? 17.186 -4.822 -0.237 1.00 85.69 81 SER A CA 1
ATOM 669 C C . SER A 1 81 ? 16.070 -3.775 -0.163 1.00 85.69 81 SER A C 1
ATOM 671 O O . SER A 1 81 ? 16.353 -2.580 -0.048 1.00 85.69 81 SER A O 1
ATOM 673 N N . HIS A 1 82 ? 14.800 -4.195 -0.255 1.00 85.31 82 HIS A N 1
ATOM 674 C CA . HIS A 1 82 ? 13.656 -3.310 -0.481 1.00 85.31 82 HIS A CA 1
ATOM 675 C C . HIS A 1 82 ? 13.952 -2.290 -1.589 1.00 85.31 82 HIS A C 1
ATOM 677 O O . HIS A 1 82 ? 13.853 -1.072 -1.395 1.00 85.31 82 HIS A O 1
ATOM 683 N N . SER A 1 83 ? 14.358 -2.798 -2.750 1.00 86.38 83 SER A N 1
ATOM 684 C CA . SER A 1 83 ? 14.722 -1.993 -3.911 1.00 86.38 83 SER A CA 1
ATOM 685 C C . SER A 1 83 ? 13.987 -2.467 -5.171 1.00 86.38 83 SER A C 1
ATOM 687 O O . SER A 1 83 ? 13.068 -3.285 -5.103 1.00 86.38 83 SER A O 1
ATOM 689 N N . GLY A 1 84 ? 14.320 -1.877 -6.317 1.00 88.94 84 GLY A N 1
ATOM 690 C CA . GLY A 1 84 ? 13.664 -2.144 -7.594 1.00 88.94 84 GLY A CA 1
ATOM 691 C C . GLY A 1 84 ? 12.695 -1.046 -8.029 1.00 88.94 84 GLY A C 1
ATOM 692 O O . GLY A 1 84 ? 12.422 -0.063 -7.327 1.00 88.94 84 GLY A O 1
ATOM 693 N N . PHE A 1 85 ? 12.190 -1.191 -9.251 1.00 87.94 85 PHE A N 1
ATOM 694 C CA . PHE A 1 85 ? 11.387 -0.165 -9.906 1.00 87.94 85 PHE A CA 1
ATOM 695 C C . PHE A 1 85 ? 10.074 0.148 -9.174 1.00 87.94 85 PHE A C 1
ATOM 697 O O . PHE A 1 85 ? 9.692 1.320 -9.102 1.00 87.94 85 PHE A O 1
ATOM 704 N N . LEU A 1 86 ? 9.396 -0.864 -8.619 1.00 90.19 86 LEU A N 1
ATOM 705 C CA . LEU A 1 86 ? 8.147 -0.682 -7.870 1.00 90.19 86 LEU A CA 1
ATOM 706 C C . LEU A 1 86 ? 8.388 0.155 -6.610 1.00 90.19 86 LEU A C 1
ATOM 708 O O . LEU A 1 86 ? 7.701 1.153 -6.391 1.00 90.19 86 LEU A O 1
ATOM 712 N N . GLU A 1 87 ? 9.412 -0.185 -5.827 1.00 90.50 87 GLU A N 1
ATOM 713 C CA . GLU A 1 87 ? 9.738 0.549 -4.603 1.00 90.50 87 GLU A CA 1
ATOM 714 C C . GLU A 1 87 ? 10.209 1.978 -4.906 1.00 90.50 87 GLU A C 1
ATOM 716 O O . GLU A 1 87 ? 9.767 2.923 -4.254 1.00 90.50 87 GLU A O 1
ATOM 721 N N . MET A 1 88 ? 11.030 2.177 -5.945 1.00 89.44 88 MET A N 1
ATOM 722 C CA . MET A 1 88 ? 11.436 3.518 -6.388 1.00 89.44 88 MET A CA 1
ATOM 723 C C . MET A 1 88 ? 10.222 4.390 -6.737 1.00 89.44 88 MET A C 1
ATOM 725 O O . MET A 1 88 ? 10.154 5.566 -6.369 1.00 89.44 88 MET A O 1
ATOM 729 N N . ARG A 1 89 ? 9.248 3.830 -7.456 1.00 89.12 89 ARG A N 1
ATOM 730 C CA . ARG A 1 89 ? 8.025 4.546 -7.827 1.00 89.12 89 ARG A CA 1
ATOM 731 C C . ARG A 1 89 ? 7.158 4.867 -6.616 1.00 89.12 89 ARG A C 1
ATOM 733 O O . ARG A 1 89 ? 6.715 6.009 -6.512 1.00 89.12 89 ARG A O 1
ATOM 740 N N . LEU A 1 90 ? 6.981 3.923 -5.696 1.00 90.06 90 LEU A N 1
ATOM 741 C CA . LEU A 1 90 ? 6.272 4.152 -4.435 1.00 90.06 90 LEU A CA 1
ATOM 742 C C . LEU A 1 90 ? 6.947 5.253 -3.606 1.00 90.06 90 LEU A C 1
ATOM 744 O O . LEU A 1 90 ? 6.270 6.173 -3.156 1.00 90.06 90 LEU A O 1
ATOM 748 N N . ARG A 1 91 ? 8.282 5.248 -3.487 1.00 88.31 91 ARG A N 1
ATOM 749 C CA . ARG A 1 91 ? 9.041 6.336 -2.840 1.00 88.31 91 ARG A CA 1
ATOM 750 C C . ARG A 1 91 ? 8.795 7.693 -3.497 1.00 88.31 91 ARG A C 1
ATOM 752 O O . ARG A 1 91 ? 8.662 8.689 -2.797 1.00 88.31 91 ARG A O 1
ATOM 759 N N . ASN A 1 92 ? 8.720 7.758 -4.825 1.00 85.94 92 ASN A N 1
ATOM 760 C CA . ASN A 1 92 ? 8.424 9.013 -5.522 1.00 85.94 92 ASN A CA 1
ATOM 761 C C . ASN A 1 92 ? 7.004 9.514 -5.248 1.00 85.94 92 ASN A C 1
ATOM 763 O O . ASN A 1 92 ? 6.812 10.718 -5.111 1.00 85.94 92 ASN A O 1
ATOM 767 N N . ILE A 1 93 ? 6.025 8.611 -5.173 1.00 85.06 93 ILE A N 1
ATOM 768 C CA . ILE A 1 93 ? 4.644 8.959 -4.816 1.00 85.06 93 ILE A CA 1
ATOM 769 C C . ILE A 1 93 ? 4.601 9.494 -3.380 1.00 85.06 93 ILE A C 1
ATOM 771 O O . ILE A 1 93 ? 4.060 10.571 -3.162 1.00 85.06 93 ILE A O 1
ATOM 775 N N . ARG A 1 94 ? 5.247 8.802 -2.432 1.00 85.19 94 ARG A N 1
ATOM 776 C CA . ARG A 1 94 ? 5.336 9.223 -1.022 1.00 85.19 94 ARG A CA 1
ATOM 777 C C . ARG A 1 94 ? 5.980 10.601 -0.869 1.00 85.19 94 ARG A C 1
ATOM 779 O O . ARG A 1 94 ? 5.402 11.458 -0.224 1.00 85.19 94 ARG A O 1
ATOM 786 N N . ARG A 1 95 ? 7.097 10.866 -1.556 1.00 80.25 95 ARG A N 1
ATOM 787 C CA . ARG A 1 95 ? 7.743 12.193 -1.531 1.00 80.25 95 ARG A CA 1
ATOM 788 C C . ARG A 1 95 ? 6.845 13.309 -2.062 1.00 80.25 95 ARG A C 1
ATOM 790 O O . ARG A 1 95 ? 6.841 14.406 -1.522 1.00 80.25 95 ARG A O 1
ATOM 797 N N . LYS A 1 96 ? 6.093 13.043 -3.136 1.00 78.06 96 LYS A N 1
ATOM 798 C CA . LYS A 1 96 ? 5.129 14.017 -3.672 1.00 78.06 96 LYS A CA 1
ATOM 799 C C . LYS A 1 96 ? 3.986 14.281 -2.701 1.00 78.06 96 LYS A C 1
ATOM 801 O O . LYS A 1 96 ? 3.529 15.410 -2.610 1.00 78.06 96 LYS A O 1
ATOM 806 N N . LEU A 1 97 ? 3.538 13.240 -2.008 1.00 72.25 97 LEU A N 1
ATOM 807 C CA . LEU A 1 97 ? 2.504 13.335 -0.992 1.00 72.25 97 LEU A CA 1
ATOM 808 C C . LEU A 1 97 ? 2.984 14.150 0.215 1.00 72.25 97 LEU A C 1
ATOM 810 O O . LEU A 1 97 ? 2.309 15.092 0.603 1.00 72.25 97 LEU A O 1
ATOM 814 N N . GLU A 1 98 ? 4.167 13.844 0.748 1.00 71.56 98 GLU A N 1
ATOM 815 C CA . GLU A 1 98 ? 4.798 14.598 1.841 1.00 71.56 98 GLU A CA 1
ATOM 816 C C . GLU A 1 98 ? 4.939 16.086 1.477 1.00 71.56 98 GLU A C 1
ATOM 818 O O . GLU A 1 98 ? 4.534 16.950 2.249 1.00 71.56 98 GLU A O 1
ATOM 823 N N . ALA A 1 99 ? 5.397 16.394 0.259 1.00 70.12 99 ALA A N 1
ATOM 824 C CA . ALA A 1 99 ? 5.488 17.772 -0.225 1.00 70.12 99 ALA A CA 1
ATOM 825 C C . ALA A 1 99 ? 4.119 18.469 -0.359 1.00 70.12 99 ALA A C 1
ATOM 827 O O . ALA A 1 99 ? 4.018 19.672 -0.129 1.00 70.12 99 ALA A O 1
ATOM 828 N N . ALA A 1 100 ? 3.063 17.739 -0.734 1.00 65.19 100 ALA A N 1
ATOM 829 C CA . ALA A 1 100 ? 1.708 18.287 -0.842 1.00 65.19 100 ALA A CA 1
ATOM 830 C C . ALA A 1 100 ? 1.087 18.589 0.532 1.00 65.19 100 ALA A C 1
ATOM 832 O O . ALA A 1 100 ? 0.352 19.566 0.670 1.00 65.19 100 ALA A O 1
ATOM 833 N N . LEU A 1 101 ? 1.408 17.779 1.547 1.00 64.56 101 LEU A N 1
ATOM 834 C CA . LEU A 1 101 ? 0.997 18.016 2.932 1.00 64.56 101 LEU A CA 1
ATOM 835 C C . LEU A 1 101 ? 1.696 19.250 3.522 1.00 64.56 101 LEU A C 1
ATOM 837 O O . LEU A 1 101 ? 1.045 20.043 4.194 1.00 64.56 101 LEU A O 1
ATOM 841 N N . ASP A 1 102 ? 2.981 19.442 3.218 1.00 58.03 102 ASP A N 1
ATOM 842 C CA . ASP A 1 102 ? 3.779 20.580 3.703 1.00 58.03 102 ASP A CA 1
ATOM 843 C C . ASP A 1 102 ? 3.387 21.916 3.038 1.00 58.03 102 ASP A C 1
ATOM 845 O O . ASP A 1 102 ? 3.418 22.978 3.651 1.00 58.03 102 ASP A O 1
ATOM 849 N N . THR A 1 103 ? 2.939 21.872 1.779 1.00 56.56 103 THR A N 1
ATOM 850 C CA . THR A 1 103 ? 2.534 23.071 1.017 1.00 56.56 103 THR A CA 1
ATOM 851 C C . THR A 1 103 ? 1.041 23.400 1.100 1.00 56.56 103 THR A C 1
ATOM 853 O O . THR A 1 103 ? 0.595 24.362 0.475 1.00 56.56 103 THR A O 1
ATOM 856 N N . GLY A 1 104 ? 0.245 22.625 1.846 1.00 51.66 104 GLY A N 1
ATOM 857 C CA . GLY A 1 104 ? -1.204 22.837 1.969 1.00 51.66 104 GLY A CA 1
ATOM 858 C C . GLY A 1 104 ? -1.987 22.675 0.656 1.00 51.66 104 GLY A C 1
ATOM 859 O O . GLY A 1 104 ? -3.172 23.007 0.597 1.00 51.66 104 GLY A O 1
ATOM 860 N N . ALA A 1 105 ? -1.357 22.159 -0.403 1.00 46.72 105 ALA A N 1
ATOM 861 C CA . ALA A 1 105 ? -1.969 21.981 -1.713 1.00 46.72 105 ALA A CA 1
ATOM 862 C C . ALA A 1 105 ? -2.836 20.711 -1.721 1.00 46.72 105 ALA A C 1
ATOM 864 O O . ALA A 1 105 ? -2.434 19.649 -2.205 1.00 46.72 105 ALA A O 1
ATOM 865 N N . ARG A 1 106 ? -4.046 20.818 -1.161 1.00 47.88 106 ARG A N 1
ATOM 866 C CA . ARG A 1 106 ? -5.104 19.811 -1.310 1.00 47.88 106 ARG A CA 1
ATOM 867 C C . ARG A 1 106 ? -5.439 19.674 -2.798 1.00 47.88 106 ARG A C 1
ATOM 869 O O . ARG A 1 106 ? -5.898 20.619 -3.427 1.00 47.88 106 ARG A O 1
ATOM 876 N N . SER A 1 107 ? -5.187 18.497 -3.369 1.00 44.97 107 SER A N 1
ATOM 877 C CA . SER A 1 107 ? -5.668 18.169 -4.710 1.00 44.97 107 SER A CA 1
ATOM 878 C C . SER A 1 107 ? -7.178 17.962 -4.626 1.00 44.97 107 SER A C 1
ATOM 880 O O . SER A 1 107 ? -7.643 17.048 -3.946 1.00 44.97 107 SER A O 1
ATOM 882 N N . GLU A 1 108 ? -7.932 18.845 -5.273 1.00 41.12 108 GLU A N 1
ATOM 883 C CA . GLU A 1 108 ? -9.371 18.707 -5.473 1.00 41.12 108 GLU A CA 1
ATOM 884 C C . GLU A 1 108 ? -9.630 17.493 -6.378 1.00 41.12 108 GLU A C 1
ATOM 886 O O . GLU A 1 108 ? -9.519 17.567 -7.600 1.00 41.12 108 GLU A O 1
ATOM 891 N N . GLN A 1 109 ? -9.947 16.346 -5.776 1.00 37.50 109 GLN A N 1
ATOM 892 C CA . GLN A 1 109 ? -10.637 15.252 -6.456 1.00 37.50 109 GLN A CA 1
ATOM 893 C C . GLN A 1 109 ? -11.853 14.826 -5.627 1.00 37.50 109 GLN A C 1
ATOM 895 O O . GLN A 1 109 ? -11.757 14.059 -4.678 1.00 37.50 109 GLN A O 1
ATOM 900 N N . ASP A 1 110 ? -12.961 15.466 -5.992 1.00 35.78 110 ASP A N 1
ATOM 901 C CA . ASP A 1 110 ? -14.340 14.995 -6.153 1.00 35.78 110 ASP A CA 1
ATOM 902 C C . ASP A 1 110 ? -14.926 13.884 -5.246 1.00 35.78 110 ASP A C 1
ATOM 904 O O . ASP A 1 110 ? -14.563 12.714 -5.313 1.00 35.78 110 ASP A O 1
ATOM 908 N N . GLN A 1 111 ? -15.942 14.333 -4.495 1.00 41.44 111 GLN A N 1
ATOM 909 C CA . GLN A 1 111 ? -17.210 13.706 -4.085 1.00 41.44 111 GLN A CA 1
ATOM 910 C C . GLN A 1 111 ? -17.245 12.357 -3.343 1.00 41.44 111 GLN A C 1
ATOM 912 O O . GLN A 1 111 ? -17.193 11.276 -3.922 1.00 41.44 111 GLN A O 1
ATOM 917 N N . GLY A 1 112 ? -17.576 12.452 -2.047 1.00 34.00 112 GLY A N 1
ATOM 918 C CA . GLY A 1 112 ? -18.183 11.369 -1.270 1.00 34.00 112 GLY A CA 1
ATOM 919 C C . GLY A 1 112 ? -18.103 11.592 0.240 1.00 34.00 112 GLY A C 1
ATOM 920 O O . GLY A 1 112 ? -17.180 11.103 0.873 1.00 34.00 112 GLY A O 1
ATOM 921 N N . GLU A 1 113 ? -19.067 12.331 0.801 1.00 37.56 113 GLU A N 1
ATOM 922 C CA . GLU A 1 113 ? -19.358 12.426 2.246 1.00 37.56 113 GLU A CA 1
ATOM 923 C C . GLU A 1 113 ? -18.152 12.776 3.153 1.00 37.56 113 GLU A C 1
ATOM 925 O O . GLU A 1 113 ? -17.595 11.946 3.873 1.00 37.56 113 GLU A O 1
ATOM 930 N N . SER A 1 114 ? -17.763 14.057 3.150 1.00 44.72 114 SER A N 1
ATOM 931 C CA . SER A 1 114 ? -16.733 14.602 4.046 1.00 44.72 114 SER A CA 1
ATOM 932 C C . SER A 1 114 ? -17.231 14.682 5.496 1.00 44.72 114 SER A C 1
ATOM 934 O O . SER A 1 114 ? -17.570 15.749 6.003 1.00 44.72 114 SER A O 1
ATOM 936 N N . SER A 1 115 ? -17.270 13.540 6.179 1.00 64.12 115 SER A N 1
ATOM 937 C CA . SER A 1 115 ? -17.171 13.493 7.638 1.00 64.12 115 SER A CA 1
ATOM 938 C C . SER A 1 115 ? -15.706 13.706 8.025 1.00 64.12 115 SER A C 1
ATOM 940 O O . SER A 1 115 ? -14.830 13.104 7.407 1.00 64.12 115 SER A O 1
ATOM 942 N N . GLU A 1 116 ? -15.423 14.485 9.075 1.00 67.62 116 GLU A N 1
ATOM 943 C CA . GLU A 1 116 ? -14.075 14.650 9.661 1.00 67.62 116 GLU A CA 1
ATOM 944 C C . GLU A 1 116 ? -13.340 13.303 9.827 1.00 67.62 116 GLU A C 1
ATOM 946 O O . GLU A 1 116 ? -12.131 13.194 9.640 1.00 67.62 116 GLU A O 1
ATOM 951 N N . THR A 1 117 ? -14.084 12.225 10.098 1.00 72.38 117 THR A N 1
ATOM 952 C CA . THR A 1 117 ? -13.540 10.862 10.192 1.00 72.38 117 THR A CA 1
ATOM 953 C C . THR A 1 117 ? -12.951 10.317 8.885 1.00 72.38 117 THR A C 1
ATOM 955 O O . THR A 1 117 ? -11.988 9.554 8.942 1.00 72.38 117 THR A O 1
ATOM 958 N N . GLY A 1 118 ? -13.471 10.693 7.714 1.00 77.00 118 GLY A N 1
ATOM 959 C CA . GLY A 1 118 ? -12.920 10.308 6.409 1.00 77.00 118 GLY A CA 1
ATOM 960 C C . GLY A 1 118 ? -11.565 10.962 6.125 1.00 77.00 118 GLY A C 1
ATOM 961 O O . GLY A 1 118 ? -10.661 10.316 5.586 1.00 77.00 118 GLY A O 1
ATOM 962 N N . GLU A 1 119 ? -11.379 12.206 6.574 1.00 79.62 119 GLU A N 1
ATOM 963 C CA . GLU A 1 119 ? -10.086 12.892 6.496 1.00 79.62 119 GLU A CA 1
ATOM 964 C C . GLU A 1 119 ? -9.039 12.183 7.366 1.00 79.62 119 GLU A C 1
ATOM 966 O O . GLU A 1 119 ? -7.932 11.913 6.898 1.00 79.62 119 GLU A O 1
ATOM 971 N N . TRP A 1 120 ? -9.404 11.769 8.585 1.00 81.94 120 TRP A N 1
ATOM 972 C CA . TRP A 1 120 ? -8.521 10.993 9.465 1.00 81.94 120 TRP A CA 1
ATOM 973 C C . TRP A 1 120 ? -8.113 9.643 8.869 1.00 81.94 120 TRP A C 1
ATOM 975 O O . TRP A 1 120 ? -6.947 9.261 8.979 1.00 81.94 120 TRP A O 1
ATOM 985 N N . ILE A 1 121 ? -9.037 8.937 8.209 1.00 81.19 121 ILE A N 1
ATOM 986 C CA . ILE A 1 121 ? -8.741 7.668 7.518 1.00 81.19 121 ILE A CA 1
ATOM 987 C C . ILE A 1 121 ? -7.767 7.895 6.364 1.00 81.19 121 ILE A C 1
ATOM 989 O O . ILE A 1 121 ? -6.818 7.132 6.171 1.00 81.19 121 ILE A O 1
ATOM 993 N N . THR A 1 122 ? -7.969 8.971 5.616 1.00 82.06 122 THR A N 1
ATOM 994 C CA . THR A 1 122 ? -7.081 9.342 4.516 1.00 82.06 122 THR A CA 1
ATOM 995 C C . THR A 1 122 ? -5.685 9.679 5.042 1.00 82.06 122 THR A C 1
ATOM 997 O O . THR A 1 122 ? -4.701 9.107 4.569 1.00 82.06 122 THR A O 1
ATOM 1000 N N . LEU A 1 123 ? -5.592 10.502 6.092 1.00 81.00 123 LEU A N 1
ATOM 1001 C CA . LEU A 1 123 ? -4.337 10.852 6.764 1.00 81.00 123 LEU A CA 1
ATOM 1002 C C . LEU A 1 123 ? -3.581 9.610 7.258 1.00 81.00 123 LEU A C 1
ATOM 1004 O O . LEU A 1 123 ? -2.397 9.448 6.970 1.00 81.00 123 LEU A O 1
ATOM 1008 N N . MET A 1 124 ? -4.241 8.676 7.949 1.00 83.75 124 MET A N 1
ATOM 1009 C CA . MET A 1 124 ? -3.563 7.469 8.453 1.00 83.75 124 MET A CA 1
ATOM 1010 C C . MET A 1 124 ? -3.106 6.506 7.346 1.00 83.75 124 MET A C 1
ATOM 1012 O O . MET A 1 124 ? -2.126 5.781 7.529 1.00 83.75 124 MET A O 1
ATOM 1016 N N . LYS A 1 125 ? -3.800 6.468 6.200 1.00 82.06 125 LYS A N 1
ATOM 1017 C CA . LYS A 1 125 ? -3.370 5.686 5.027 1.00 82.06 125 LYS A CA 1
ATOM 1018 C C . LYS A 1 125 ? -2.144 6.317 4.356 1.00 82.06 125 LYS A C 1
ATOM 1020 O O . LYS A 1 125 ? -1.351 5.600 3.741 1.00 82.06 125 LYS A O 1
ATOM 1025 N N . GLN A 1 126 ? -1.995 7.634 4.491 1.00 79.19 126 GLN A N 1
ATOM 1026 C CA 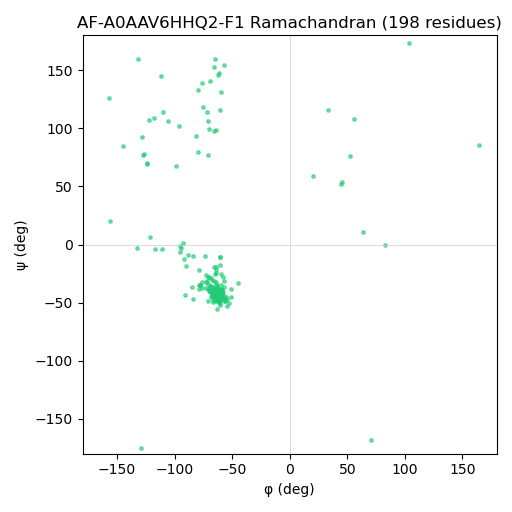. GLN A 1 126 ? -0.933 8.454 3.910 1.00 79.19 126 GLN A CA 1
ATOM 1027 C C . GLN A 1 126 ? 0.347 8.498 4.752 1.00 79.19 126 GLN A C 1
ATOM 1029 O O . GLN A 1 126 ? 1.439 8.498 4.186 1.00 79.19 126 GLN A O 1
ATOM 1034 N N . LEU A 1 127 ? 0.238 8.504 6.082 1.00 79.69 127 LEU A N 1
ATOM 1035 C CA . LEU A 1 127 ? 1.389 8.656 6.971 1.00 79.69 127 LEU A CA 1
ATOM 1036 C C . LEU A 1 127 ? 2.185 7.357 7.157 1.00 79.69 127 LEU A C 1
ATOM 1038 O O . LEU A 1 127 ? 1.643 6.294 7.469 1.00 79.69 127 LEU A O 1
ATOM 1042 N N . ARG A 1 128 ? 3.515 7.468 7.045 1.00 78.38 128 ARG A N 1
ATOM 1043 C CA . ARG A 1 128 ? 4.451 6.412 7.453 1.00 78.38 128 ARG A CA 1
ATOM 1044 C C . ARG A 1 128 ? 4.453 6.272 8.975 1.00 78.38 128 ARG A C 1
ATOM 1046 O O . ARG A 1 128 ? 4.566 7.301 9.636 1.00 78.38 128 ARG A O 1
ATOM 1053 N N . PRO A 1 129 ? 4.515 5.056 9.538 1.00 79.44 129 PRO A N 1
ATOM 1054 C CA . PRO A 1 129 ? 4.929 4.858 10.922 1.00 79.44 129 PRO A CA 1
ATOM 1055 C C . PRO A 1 129 ? 6.390 5.299 11.092 1.00 79.44 129 PRO A C 1
ATOM 1057 O O . PRO A 1 129 ? 7.331 4.592 10.729 1.00 79.44 129 PRO A O 1
ATOM 1060 N N . SER A 1 130 ? 6.573 6.517 11.586 1.00 77.38 130 SER A N 1
ATOM 1061 C CA . SER A 1 130 ? 7.846 7.106 12.004 1.00 77.38 130 SER A CA 1
ATOM 1062 C C . SER A 1 130 ? 7.654 7.728 13.385 1.00 77.38 130 SER A C 1
ATOM 1064 O O . SER A 1 130 ? 6.523 8.015 13.773 1.00 77.38 130 SER A O 1
ATOM 1066 N N . SER A 1 131 ? 8.734 7.956 14.132 1.00 79.06 131 SER A N 1
ATOM 1067 C CA . SER A 1 131 ? 8.664 8.609 15.451 1.00 79.06 131 SER A CA 1
ATOM 1068 C C . SER A 1 131 ? 7.881 9.926 15.425 1.00 79.06 131 SER A C 1
ATOM 1070 O O . SER A 1 131 ? 7.106 10.188 16.339 1.00 79.06 131 SER A O 1
ATOM 1072 N N . GLU A 1 132 ? 8.033 10.700 14.351 1.00 82.69 132 GLU A N 1
ATOM 1073 C CA . GLU A 1 132 ? 7.332 11.963 14.106 1.00 82.69 132 GLU A CA 1
ATOM 1074 C C . GLU A 1 132 ? 5.831 11.782 13.827 1.00 82.69 132 GLU A C 1
ATOM 1076 O O . GLU A 1 132 ? 5.007 12.527 14.347 1.00 82.69 132 GLU A O 1
ATOM 1081 N N . ASN A 1 133 ? 5.456 10.755 13.061 1.00 83.94 133 ASN A N 1
ATOM 1082 C CA . ASN A 1 133 ? 4.071 10.540 12.633 1.00 83.94 133 ASN A CA 1
ATOM 1083 C C . ASN A 1 133 ? 3.247 9.685 13.602 1.00 83.94 133 ASN A C 1
ATOM 1085 O O . ASN A 1 133 ? 2.018 9.690 13.525 1.00 83.94 133 ASN A O 1
ATOM 1089 N N . ILE A 1 134 ? 3.889 8.925 14.498 1.00 85.75 134 ILE A N 1
ATOM 1090 C CA . ILE A 1 134 ? 3.212 8.051 15.471 1.00 85.75 134 ILE A CA 1
ATOM 1091 C C . ILE A 1 134 ? 2.113 8.791 16.257 1.00 85.75 134 ILE A C 1
ATOM 1093 O O . ILE A 1 134 ? 1.021 8.227 16.372 1.00 85.75 134 ILE A O 1
ATOM 1097 N N . PRO A 1 135 ? 2.326 10.017 16.780 1.00 87.19 135 PRO A N 1
ATOM 1098 C CA . PRO A 1 135 ? 1.276 10.765 17.471 1.00 87.19 135 PRO A CA 1
ATOM 1099 C C . PRO A 1 135 ? 0.058 11.038 16.579 1.00 87.19 135 PRO A C 1
ATOM 1101 O O . PRO A 1 135 ? -1.073 10.765 16.983 1.00 87.19 135 PRO A O 1
ATOM 1104 N N . SER A 1 136 ? 0.283 11.490 15.343 1.00 86.94 136 SER A N 1
ATOM 1105 C CA . SER A 1 136 ? -0.778 11.787 14.372 1.00 86.94 136 SER A CA 1
ATOM 1106 C C . SER A 1 136 ? -1.542 10.531 13.957 1.00 86.94 136 SER A C 1
ATOM 1108 O O . SER A 1 136 ? -2.770 10.544 13.908 1.00 86.94 136 SER A O 1
ATOM 1110 N N . ILE A 1 137 ? -0.838 9.416 13.736 1.00 88.69 137 ILE A N 1
ATOM 1111 C CA . ILE A 1 137 ? -1.453 8.119 13.427 1.00 88.69 137 ILE A CA 1
ATOM 1112 C C . ILE A 1 137 ? -2.306 7.637 14.604 1.00 88.69 137 ILE A C 1
ATOM 1114 O O . ILE A 1 137 ? -3.445 7.226 14.398 1.00 88.69 137 ILE A O 1
ATOM 1118 N N . LYS A 1 138 ? -1.800 7.713 15.843 1.00 89.81 138 LYS A N 1
ATOM 1119 C CA . LYS A 1 138 ? -2.575 7.340 17.037 1.00 89.81 138 LYS A CA 1
ATOM 1120 C C . LYS A 1 138 ? -3.829 8.202 17.185 1.00 89.81 138 LYS A C 1
ATOM 1122 O O . LYS A 1 138 ? -4.897 7.657 17.444 1.00 89.81 138 LYS A O 1
ATOM 1127 N N . SER A 1 139 ? -3.717 9.510 16.956 1.00 89.38 139 SER A N 1
ATOM 1128 C CA . SER A 1 139 ? -4.864 10.423 16.971 1.00 89.38 139 SER A CA 1
ATOM 1129 C C . SER A 1 139 ? -5.887 10.079 15.880 1.00 89.38 139 SER A C 1
ATOM 1131 O O . SER A 1 139 ? -7.082 9.995 16.149 1.00 89.38 139 SER A O 1
ATOM 1133 N N . ALA A 1 140 ? -5.446 9.776 14.659 1.00 90.31 140 ALA A N 1
ATOM 1134 C CA . ALA A 1 140 ? -6.339 9.337 13.586 1.00 90.31 140 ALA A CA 1
ATOM 1135 C C . ALA A 1 140 ? -7.063 8.020 13.929 1.00 90.31 140 ALA A C 1
ATOM 1137 O O . ALA A 1 140 ? -8.266 7.874 13.697 1.00 90.31 140 ALA A O 1
ATOM 1138 N N . MET A 1 141 ? -6.345 7.063 14.524 1.00 92.00 141 MET A N 1
ATOM 1139 C CA . MET A 1 141 ? -6.912 5.787 14.972 1.00 92.00 141 MET A CA 1
ATOM 1140 C C . MET A 1 141 ? -7.942 5.973 16.089 1.00 92.00 141 MET A C 1
ATOM 1142 O O . MET A 1 141 ? -8.963 5.285 16.085 1.00 92.00 141 MET A O 1
ATOM 1146 N N . GLU A 1 142 ? -7.694 6.916 16.998 1.00 90.56 142 GLU A N 1
ATOM 1147 C CA . GLU A 1 142 ? -8.602 7.320 18.071 1.00 90.56 142 GLU A CA 1
ATOM 1148 C C . GLU A 1 142 ? -9.896 7.920 17.511 1.00 90.56 142 GLU A C 1
ATOM 1150 O O . GLU A 1 142 ? -10.988 7.415 17.775 1.00 90.56 142 GLU A O 1
ATOM 1155 N N . ASN A 1 143 ? -9.771 8.948 16.669 1.00 89.88 143 ASN A N 1
ATOM 1156 C CA . ASN A 1 143 ? -10.905 9.687 16.111 1.00 89.88 143 ASN A CA 1
ATOM 1157 C C . ASN A 1 143 ? -11.792 8.821 15.204 1.00 89.88 143 ASN A C 1
ATOM 1159 O O . ASN A 1 143 ? -12.984 9.079 15.048 1.00 89.88 143 ASN A O 1
ATOM 1163 N N . THR A 1 144 ? -11.239 7.754 14.624 1.00 92.44 144 THR A N 1
ATOM 1164 C CA . THR A 1 144 ? -11.978 6.847 13.734 1.00 92.44 144 THR A CA 1
ATOM 1165 C C . THR A 1 144 ? -12.545 5.614 14.443 1.00 92.44 144 THR A C 1
ATOM 1167 O O . THR A 1 144 ? -13.248 4.832 13.799 1.00 92.44 144 THR A O 1
ATOM 1170 N N . TYR A 1 145 ? -12.308 5.447 15.752 1.00 91.94 145 TYR A N 1
ATOM 1171 C CA . TYR A 1 145 ? -12.711 4.266 16.530 1.00 91.94 145 TYR A CA 1
ATOM 1172 C C . TYR A 1 145 ? -14.214 3.963 16.425 1.00 91.94 145 TYR A C 1
ATOM 1174 O O . TYR A 1 145 ? -14.605 2.860 16.046 1.00 91.94 145 TYR A O 1
ATOM 1182 N N . THR A 1 146 ? -15.079 4.947 16.692 1.00 89.94 146 THR A N 1
ATOM 1183 C CA . THR A 1 146 ? -16.540 4.740 16.693 1.00 89.94 146 THR A CA 1
ATOM 1184 C C . THR A 1 146 ? -17.061 4.344 15.310 1.00 89.94 146 THR A C 1
ATOM 1186 O O . THR A 1 146 ? -17.846 3.399 15.188 1.00 89.94 146 THR A O 1
ATOM 1189 N N . ARG A 1 147 ? -16.582 5.018 14.252 1.00 91.00 147 ARG A N 1
ATOM 1190 C CA . ARG A 1 147 ? -16.917 4.687 12.855 1.00 91.00 147 ARG A CA 1
ATOM 1191 C C . ARG A 1 147 ? -16.472 3.269 12.524 1.00 91.00 147 ARG A C 1
ATOM 1193 O O . ARG A 1 147 ? -17.280 2.479 12.039 1.00 91.00 147 ARG A O 1
ATOM 1200 N N . ARG A 1 148 ? -15.216 2.938 12.833 1.00 93.12 148 ARG A N 1
ATOM 1201 C CA . ARG A 1 148 ? -14.642 1.610 12.610 1.00 93.12 148 ARG A CA 1
ATOM 1202 C C . ARG A 1 148 ? -15.464 0.533 13.304 1.00 93.12 148 ARG A C 1
ATOM 1204 O O . ARG A 1 148 ? -15.830 -0.451 12.671 1.00 93.12 148 ARG A O 1
ATOM 1211 N N . ARG A 1 149 ? -15.809 0.724 14.581 1.00 91.81 149 ARG A N 1
ATOM 1212 C CA . ARG A 1 149 ? -16.538 -0.288 15.351 1.00 91.81 149 ARG A CA 1
ATOM 1213 C C . ARG A 1 149 ? -17.968 -0.490 14.869 1.00 91.81 149 ARG A C 1
ATOM 1215 O O . ARG A 1 149 ? -18.431 -1.630 14.797 1.00 91.81 149 ARG A O 1
ATOM 1222 N N . SER A 1 150 ? -18.639 0.599 14.507 1.00 90.19 150 SER A N 1
ATOM 1223 C CA . SER A 1 150 ? -19.949 0.565 13.855 1.00 90.19 150 SER A CA 1
ATOM 1224 C C . SER A 1 150 ? -19.880 -0.210 12.536 1.00 90.19 150 SER A C 1
ATOM 1226 O O . SER A 1 150 ? -20.678 -1.120 12.327 1.00 90.19 150 SER A O 1
ATOM 1228 N N . TRP A 1 151 ? -18.889 0.080 11.688 1.00 93.50 151 TRP A N 1
ATOM 1229 C CA . TRP A 1 151 ? -18.693 -0.618 10.416 1.00 93.50 151 TRP A CA 1
ATOM 1230 C C . TRP A 1 151 ? -18.416 -2.112 10.612 1.00 93.50 151 TRP A C 1
ATOM 1232 O O . TRP A 1 151 ? -19.127 -2.930 10.036 1.00 93.50 151 TRP A O 1
ATOM 1242 N N . ILE A 1 152 ? -17.480 -2.479 11.494 1.00 93.44 152 ILE A N 1
ATOM 1243 C CA . ILE A 1 152 ? -17.155 -3.886 11.777 1.00 93.44 152 ILE A CA 1
ATOM 1244 C C . ILE A 1 152 ? -18.383 -4.651 12.287 1.00 93.44 152 ILE A C 1
ATOM 1246 O O . ILE A 1 152 ? -18.623 -5.782 11.876 1.00 93.44 152 ILE A O 1
ATOM 1250 N N . SER A 1 153 ? -19.181 -4.034 13.161 1.00 90.31 153 SER A N 1
ATOM 1251 C CA . SER A 1 153 ? -20.341 -4.706 13.760 1.00 90.31 153 SER A CA 1
ATOM 1252 C C . SER A 1 153 ? -21.525 -4.825 12.795 1.00 90.31 153 SER A C 1
ATOM 1254 O O . SER A 1 153 ? -22.287 -5.779 12.895 1.00 90.31 153 SER A O 1
ATOM 1256 N N . LYS A 1 154 ? -21.704 -3.861 11.880 1.00 92.56 154 LYS A N 1
ATOM 1257 C CA . LYS A 1 154 ? -22.848 -3.819 10.951 1.00 92.56 154 LYS A CA 1
ATOM 1258 C C . LYS A 1 154 ? -22.578 -4.528 9.629 1.00 92.56 154 LYS A C 1
ATOM 1260 O O . LYS A 1 154 ? -23.453 -5.218 9.128 1.00 92.56 154 LYS A O 1
ATOM 1265 N N . ALA A 1 155 ? -21.399 -4.310 9.053 1.00 92.00 155 ALA A N 1
ATOM 1266 C CA . ALA A 1 155 ? -21.026 -4.851 7.750 1.00 92.00 155 ALA A CA 1
ATOM 1267 C C . ALA A 1 155 ? -20.319 -6.209 7.854 1.00 92.00 155 ALA A C 1
ATOM 1269 O O . ALA A 1 155 ? -20.145 -6.871 6.837 1.00 92.00 155 ALA A O 1
ATOM 1270 N N . THR A 1 156 ? -19.898 -6.609 9.063 1.00 91.31 156 THR A N 1
ATOM 1271 C CA . THR A 1 156 ? -19.185 -7.871 9.328 1.00 91.31 156 THR A CA 1
ATOM 1272 C C . THR A 1 156 ? -18.067 -8.163 8.310 1.00 91.31 156 THR A C 1
ATOM 1274 O O . THR A 1 156 ? -18.060 -9.237 7.708 1.00 91.31 156 THR A O 1
ATOM 1277 N N . PRO A 1 157 ? -17.145 -7.209 8.070 1.00 93.94 157 PRO A N 1
ATOM 1278 C CA . PRO A 1 157 ? -16.080 -7.371 7.093 1.00 93.94 157 PRO A CA 1
ATOM 1279 C C . PRO A 1 157 ? -15.107 -8.475 7.513 1.00 93.94 157 PRO A C 1
ATOM 1281 O O . PRO A 1 157 ? -14.885 -8.742 8.699 1.00 93.94 157 PRO A O 1
ATOM 1284 N N . THR A 1 158 ? -14.477 -9.085 6.521 1.00 93.25 158 THR A N 1
ATOM 1285 C CA . THR A 1 158 ? -13.366 -10.015 6.709 1.00 93.25 158 THR A CA 1
ATOM 1286 C C . THR A 1 158 ? -12.146 -9.303 7.296 1.00 93.25 158 THR A C 1
ATOM 1288 O O . THR A 1 158 ? -11.974 -8.088 7.176 1.00 93.25 158 THR A O 1
ATOM 1291 N N . LEU A 1 159 ? -11.234 -10.075 7.892 1.00 87.94 159 LEU A N 1
ATOM 1292 C CA . LEU A 1 159 ? -9.994 -9.533 8.451 1.00 87.94 159 LEU A CA 1
ATOM 1293 C C . LEU A 1 159 ? -9.160 -8.778 7.398 1.00 87.94 159 LEU A C 1
ATOM 1295 O O . LEU A 1 159 ? -8.577 -7.736 7.687 1.00 87.94 159 LEU A O 1
ATOM 1299 N N . THR A 1 160 ? -9.151 -9.272 6.158 1.00 86.94 160 THR A N 1
ATOM 1300 C CA . THR A 1 160 ? -8.465 -8.629 5.032 1.00 86.94 160 THR A CA 1
ATOM 1301 C C . THR A 1 160 ? -9.060 -7.262 4.704 1.00 86.94 160 THR A C 1
ATOM 1303 O O . THR A 1 160 ? -8.314 -6.306 4.507 1.00 86.94 160 THR A O 1
ATOM 1306 N N . GLU A 1 161 ? -10.386 -7.135 4.678 1.00 89.31 161 GLU A N 1
ATOM 1307 C CA . GLU A 1 161 ? -11.055 -5.851 4.428 1.00 89.31 161 GLU A CA 1
ATOM 1308 C C . GLU A 1 161 ? -10.775 -4.845 5.547 1.00 89.31 161 GLU A C 1
ATOM 1310 O O . GLU A 1 161 ? -10.493 -3.679 5.268 1.00 89.31 161 GLU A O 1
ATOM 1315 N N . ILE A 1 162 ? -10.760 -5.301 6.805 1.00 91.00 162 ILE A N 1
ATOM 1316 C CA . ILE A 1 162 ? -10.400 -4.460 7.956 1.00 91.00 162 ILE A CA 1
ATOM 1317 C C . ILE A 1 162 ? -8.975 -3.923 7.809 1.00 91.00 162 ILE A C 1
ATOM 1319 O O . ILE A 1 162 ? -8.752 -2.730 8.009 1.00 91.00 162 ILE A O 1
ATOM 1323 N N . PHE A 1 163 ? -8.014 -4.771 7.442 1.00 88.44 163 PHE A N 1
ATOM 1324 C CA . PHE A 1 163 ? -6.625 -4.345 7.262 1.00 88.44 163 PHE A CA 1
ATOM 1325 C C . PHE A 1 163 ? -6.416 -3.458 6.035 1.00 88.44 163 PHE A C 1
ATOM 1327 O O . PHE A 1 163 ? -5.537 -2.603 6.062 1.00 88.44 163 PHE A O 1
ATOM 1334 N N . ASN A 1 164 ? -7.224 -3.591 4.986 1.00 84.06 164 ASN A N 1
ATOM 1335 C CA . ASN A 1 164 ? -7.160 -2.662 3.857 1.00 84.06 164 ASN A CA 1
ATOM 1336 C C . ASN A 1 164 ? -7.681 -1.268 4.246 1.00 84.06 164 ASN A C 1
ATOM 1338 O O . ASN A 1 164 ? -7.096 -0.252 3.861 1.00 84.06 164 ASN A O 1
ATOM 1342 N N . GLU A 1 165 ? -8.751 -1.198 5.041 1.00 88.69 165 GLU A N 1
ATOM 1343 C CA . GLU A 1 165 ? -9.306 0.083 5.490 1.00 88.69 165 GLU A CA 1
ATOM 1344 C C . GLU A 1 165 ? -8.456 0.728 6.600 1.00 88.69 165 GLU A C 1
ATOM 1346 O O . GLU A 1 165 ? -8.233 1.940 6.589 1.00 88.69 165 GLU A O 1
ATOM 1351 N N . TYR A 1 166 ? -7.909 -0.081 7.512 1.00 90.19 166 TYR A N 1
ATOM 1352 C CA . TYR A 1 166 ? -7.079 0.352 8.639 1.00 90.19 166 TYR A CA 1
ATOM 1353 C C . TYR A 1 166 ? -5.701 -0.343 8.625 1.00 90.19 166 TYR A C 1
ATOM 1355 O O . TYR A 1 166 ? -5.392 -1.148 9.508 1.00 90.19 166 TYR A O 1
ATOM 1363 N N . PRO A 1 167 ? -4.818 -0.004 7.663 1.00 86.81 167 PRO A N 1
ATOM 1364 C CA . PRO A 1 167 ? -3.555 -0.720 7.438 1.00 86.81 167 PRO A CA 1
ATOM 1365 C C . PRO A 1 167 ? -2.547 -0.598 8.580 1.00 86.81 167 PRO A C 1
ATOM 1367 O O . PRO A 1 167 ? -1.654 -1.432 8.700 1.00 86.81 167 PRO A O 1
ATOM 1370 N N . ARG A 1 168 ? -2.700 0.405 9.453 1.00 89.56 168 ARG A N 1
ATOM 1371 C CA . ARG A 1 168 ? -1.801 0.625 10.593 1.00 89.56 168 ARG A CA 1
ATOM 1372 C C . ARG A 1 168 ? -1.835 -0.524 11.609 1.00 89.56 168 ARG A C 1
ATOM 1374 O O . ARG A 1 168 ? -0.881 -0.683 12.357 1.00 89.56 168 ARG A O 1
ATOM 1381 N N . PHE A 1 169 ? -2.875 -1.363 11.619 1.00 89.62 169 PHE A N 1
ATOM 1382 C CA . PHE A 1 169 ? -2.889 -2.5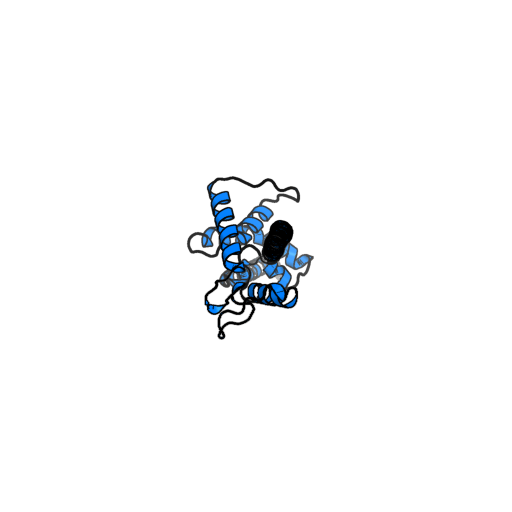65 12.462 1.00 89.62 169 PHE A CA 1
ATOM 1383 C C . PHE A 1 169 ? -1.822 -3.599 12.074 1.00 89.62 169 PHE A C 1
ATOM 1385 O O . PHE A 1 169 ? -1.399 -4.371 12.930 1.00 89.62 169 PHE A O 1
ATOM 1392 N N . LEU A 1 170 ? -1.365 -3.612 10.815 1.00 84.88 170 LEU A N 1
ATOM 1393 C CA . LEU A 1 170 ? -0.348 -4.560 10.350 1.00 84.88 170 LEU A CA 1
ATOM 1394 C C . LEU A 1 170 ? 1.068 -4.173 10.784 1.00 84.88 170 LEU A C 1
ATOM 1396 O O . LEU A 1 170 ? 1.891 -5.050 11.034 1.00 84.88 170 LEU A O 1
ATOM 1400 N N . ASP A 1 171 ? 1.366 -2.875 10.847 1.00 81.38 171 ASP A N 1
ATOM 1401 C CA . ASP A 1 171 ? 2.722 -2.373 11.097 1.00 81.38 171 ASP A CA 1
ATOM 1402 C C . ASP A 1 171 ? 2.880 -1.566 12.392 1.00 81.38 171 ASP A C 1
ATOM 1404 O O . ASP A 1 171 ? 4.003 -1.250 12.787 1.00 81.38 171 ASP A O 1
ATOM 1408 N N . MET A 1 172 ? 1.788 -1.319 13.116 1.00 87.31 172 MET A N 1
ATOM 1409 C CA . MET A 1 172 ? 1.792 -0.845 14.500 1.00 87.31 172 MET A CA 1
ATOM 1410 C C . MET A 1 172 ? 0.933 -1.766 15.388 1.00 87.31 172 MET A C 1
ATOM 1412 O O . MET A 1 172 ? -0.186 -1.398 15.756 1.00 87.31 172 MET A O 1
ATOM 1416 N N . PRO A 1 173 ? 1.451 -2.946 15.790 1.00 81.12 173 PRO A N 1
ATOM 1417 C CA . PRO A 1 173 ? 0.674 -3.964 16.507 1.00 81.12 173 PRO A CA 1
ATOM 1418 C C . PRO A 1 173 ? 0.033 -3.473 17.812 1.00 81.12 173 PRO A C 1
ATOM 1420 O O . PRO A 1 173 ? -1.071 -3.891 18.144 1.00 81.12 173 PRO A O 1
ATOM 1423 N N . SER A 1 174 ? 0.665 -2.517 18.504 1.00 87.31 174 SER A N 1
ATOM 1424 C CA . SER A 1 174 ? 0.141 -1.928 19.748 1.00 87.31 174 SER A CA 1
ATOM 1425 C C . SER A 1 174 ? -1.215 -1.231 19.588 1.00 87.31 174 SER A C 1
ATOM 1427 O O . SER A 1 174 ? -1.913 -1.004 20.574 1.00 87.31 174 SER A O 1
ATOM 1429 N N . LEU A 1 175 ? -1.618 -0.896 18.358 1.00 90.44 175 LEU A N 1
ATOM 1430 C CA . LEU A 1 175 ? -2.949 -0.361 18.081 1.00 90.44 175 LEU A CA 1
ATOM 1431 C C . LEU A 1 175 ? -4.048 -1.404 18.313 1.00 90.44 175 LEU A C 1
ATOM 1433 O O . LEU A 1 175 ? -5.144 -1.021 18.710 1.00 90.44 175 LEU A O 1
ATOM 1437 N N . MET A 1 176 ? -3.767 -2.696 18.109 1.00 89.00 176 MET A N 1
ATOM 1438 C CA . MET A 1 176 ? -4.733 -3.771 18.374 1.00 89.00 176 MET A CA 1
ATOM 1439 C C . MET A 1 176 ? -5.029 -3.883 19.870 1.00 89.00 176 MET A C 1
ATOM 1441 O O . MET A 1 176 ? -6.193 -3.948 20.258 1.00 89.00 176 MET A O 1
ATOM 1445 N N . ASP A 1 177 ? -3.997 -3.823 20.714 1.00 88.25 177 ASP A N 1
ATOM 1446 C CA . ASP A 1 177 ? -4.157 -3.885 22.174 1.00 88.25 177 ASP A CA 1
ATOM 1447 C C . ASP A 1 177 ? -5.012 -2.721 22.692 1.00 88.25 177 ASP A C 1
ATOM 1449 O O . ASP A 1 177 ? -5.899 -2.895 23.530 1.00 88.25 177 ASP A O 1
ATOM 1453 N N . ILE A 1 178 ? -4.786 -1.521 22.146 1.00 88.12 178 ILE A N 1
ATOM 1454 C CA . ILE A 1 178 ? -5.577 -0.324 22.461 1.00 88.12 178 ILE A CA 1
ATOM 1455 C C . ILE A 1 178 ? -7.035 -0.505 22.019 1.00 88.12 178 ILE A C 1
ATOM 1457 O O . ILE A 1 178 ? -7.949 -0.130 22.760 1.00 88.12 178 ILE A O 1
ATOM 1461 N N . GLU A 1 179 ? -7.258 -1.081 20.836 1.00 89.94 179 GLU A N 1
ATOM 1462 C CA . GLU A 1 179 ? -8.592 -1.330 20.288 1.00 89.94 179 GLU A CA 1
ATOM 1463 C C . GLU A 1 179 ? -9.404 -2.261 21.199 1.00 89.94 179 GLU A C 1
ATOM 1465 O O . GLU A 1 179 ? -10.514 -1.918 21.614 1.00 89.94 179 GLU A O 1
ATOM 1470 N N . PHE A 1 180 ? -8.839 -3.417 21.561 1.00 88.31 180 PHE A N 1
ATOM 1471 C CA . PHE A 1 180 ? -9.509 -4.388 22.429 1.00 88.31 180 PHE A CA 1
ATOM 1472 C C . PHE A 1 180 ? -9.703 -3.857 23.848 1.00 88.31 180 PHE A C 1
ATOM 1474 O O . PHE A 1 180 ? -10.802 -3.967 24.398 1.00 88.31 180 PHE A O 1
ATOM 1481 N N . GLY A 1 181 ? -8.697 -3.180 24.409 1.00 87.25 181 GLY A N 1
ATOM 1482 C CA . GLY A 1 181 ? -8.793 -2.604 25.750 1.00 87.25 181 GLY A CA 1
ATOM 1483 C C . GLY A 1 181 ? -9.920 -1.573 25.895 1.00 87.25 181 GLY A C 1
ATOM 1484 O O . GLY A 1 181 ? -10.452 -1.375 26.989 1.00 87.25 181 GLY A O 1
ATOM 1485 N N . LYS A 1 182 ? -10.336 -0.913 24.809 1.00 86.06 182 LYS A N 1
ATOM 1486 C CA . LYS A 1 182 ? -11.497 -0.009 24.817 1.00 86.06 182 LYS A CA 1
ATOM 1487 C C . LYS A 1 182 ? -12.835 -0.729 24.768 1.00 86.06 182 LYS A C 1
ATOM 1489 O O . LYS A 1 182 ? -13.785 -0.265 25.401 1.00 86.06 182 LYS A O 1
ATOM 1494 N N . LEU A 1 183 ? -12.914 -1.850 24.058 1.00 82.75 183 LEU A N 1
ATOM 1495 C CA . LEU A 1 183 ? -14.122 -2.675 24.005 1.00 82.75 183 LEU A CA 1
ATOM 1496 C C . LEU A 1 183 ? -14.461 -3.247 25.383 1.00 82.75 183 LEU A C 1
ATOM 1498 O O . LEU A 1 183 ? -15.611 -3.187 25.820 1.00 82.75 183 LEU A O 1
ATOM 1502 N N . GLU A 1 184 ? -13.454 -3.724 26.107 1.00 77.31 184 GLU A N 1
ATOM 1503 C CA . GLU A 1 184 ? -13.615 -4.234 27.473 1.00 77.31 184 GLU A CA 1
ATOM 1504 C C . GLU A 1 184 ? -14.092 -3.138 28.439 1.00 77.31 184 GLU A C 1
ATOM 1506 O O . GLU A 1 184 ? -14.981 -3.350 29.262 1.00 77.31 184 GLU A O 1
ATOM 1511 N N . LYS A 1 185 ? -13.580 -1.912 28.298 1.00 74.25 185 LYS A N 1
ATOM 1512 C CA . LYS A 1 185 ? -14.021 -0.777 29.125 1.00 74.25 185 LYS A CA 1
ATOM 1513 C C . LYS A 1 185 ? -15.465 -0.352 28.838 1.00 74.25 185 LYS A C 1
ATOM 1515 O O . LYS A 1 185 ? -16.179 0.009 29.771 1.00 74.25 185 LYS A O 1
ATOM 1520 N N . GLN A 1 186 ? -15.908 -0.404 27.580 1.00 62.91 186 GLN A N 1
ATOM 1521 C CA . GLN A 1 186 ? -17.285 -0.056 27.199 1.00 62.91 186 GLN A CA 1
ATOM 1522 C C . GLN A 1 186 ? -18.313 -1.114 27.625 1.00 62.91 186 GLN A C 1
ATOM 1524 O O . GLN A 1 186 ? -19.444 -0.770 27.963 1.00 62.91 186 GLN A O 1
ATOM 1529 N N . THR A 1 187 ? -17.933 -2.393 27.654 1.00 60.81 187 THR A N 1
ATOM 1530 C CA . THR A 1 187 ? -18.809 -3.470 28.150 1.00 60.81 187 THR A CA 1
ATOM 1531 C C . THR A 1 187 ? -18.948 -3.428 29.674 1.00 60.81 187 THR A C 1
ATOM 1533 O O . THR A 1 187 ? -20.056 -3.575 30.191 1.00 60.81 187 THR A O 1
ATOM 1536 N N . ASN A 1 188 ? -17.869 -3.104 30.392 1.00 57.00 188 ASN A N 1
ATOM 1537 C CA . ASN A 1 188 ? -17.883 -2.994 31.853 1.00 57.00 188 ASN A CA 1
ATOM 1538 C C . ASN A 1 188 ? -18.612 -1.741 32.379 1.00 57.00 188 ASN A C 1
ATOM 1540 O O . ASN A 1 188 ? -19.148 -1.776 33.486 1.00 57.00 188 ASN A O 1
ATOM 1544 N N . SER A 1 189 ? -18.696 -0.646 31.610 1.00 53.91 189 SER A N 1
ATOM 1545 C CA . SER A 1 189 ? -19.452 0.553 32.019 1.00 53.91 189 SER A CA 1
ATOM 1546 C C . SER A 1 189 ? -20.969 0.432 31.818 1.00 53.91 189 SER A C 1
ATOM 1548 O O . SER A 1 189 ? -21.728 1.115 32.502 1.00 53.91 189 SER A O 1
ATOM 1550 N N . SER A 1 190 ? -21.429 -0.465 30.938 1.00 53.25 190 SER A N 1
ATOM 1551 C CA . SER A 1 190 ? -22.860 -0.733 30.709 1.00 53.25 190 SER A CA 1
ATOM 1552 C C . SER A 1 190 ? -23.472 -1.730 31.713 1.00 53.25 190 SER A C 1
ATOM 1554 O O . SER A 1 190 ? -24.689 -1.889 31.766 1.00 53.25 190 SER A O 1
ATOM 1556 N N . GLY A 1 191 ? -22.649 -2.397 32.534 1.00 48.31 191 GLY A N 1
ATOM 1557 C CA . GLY A 1 1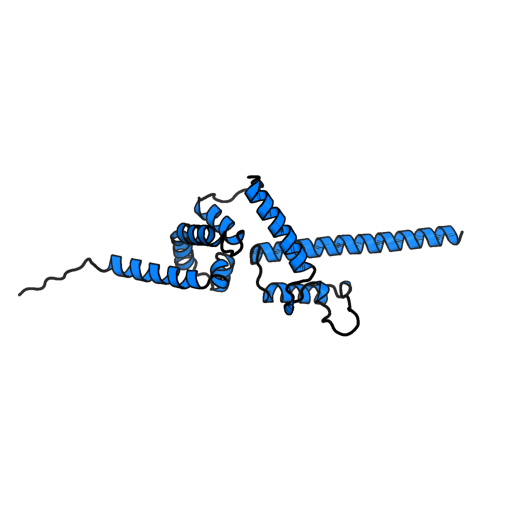91 ? -23.080 -3.464 33.449 1.00 48.31 191 GLY A CA 1
ATOM 1558 C C . GLY A 1 191 ? -23.543 -3.027 34.845 1.00 48.31 191 GLY A C 1
ATOM 1559 O O . GLY A 1 191 ? -24.097 -3.843 35.579 1.00 48.31 191 GLY A O 1
ATOM 1560 N N . ASN A 1 192 ? -23.367 -1.763 35.242 1.00 42.06 192 ASN A N 1
ATOM 1561 C CA . ASN A 1 192 ? -23.635 -1.329 36.620 1.00 42.06 192 ASN A CA 1
ATOM 1562 C C . ASN A 1 192 ? -25.017 -0.667 36.757 1.00 42.06 192 ASN A C 1
ATOM 1564 O O . ASN A 1 192 ? -25.139 0.536 36.966 1.00 42.06 192 ASN A O 1
ATOM 1568 N N . GLY A 1 193 ? -26.078 -1.462 36.594 1.00 45.56 193 GLY A N 1
ATOM 1569 C CA . GLY A 1 193 ? -27.439 -0.925 36.547 1.00 45.56 193 GLY A CA 1
ATOM 1570 C C . GLY A 1 193 ? -28.575 -1.869 36.921 1.00 45.56 193 GLY A C 1
ATOM 1571 O O . GLY A 1 193 ? -29.698 -1.576 36.541 1.00 45.56 193 GLY A O 1
ATOM 1572 N N . LYS A 1 194 ? -28.349 -2.978 37.643 1.00 42.38 194 LYS A N 1
ATOM 1573 C CA . LYS A 1 194 ? -29.438 -3.727 38.310 1.00 42.38 194 LYS A CA 1
ATOM 1574 C C . LYS A 1 194 ? -28.967 -4.320 39.639 1.00 42.38 194 LYS A C 1
ATOM 1576 O O . LYS A 1 194 ? -28.594 -5.484 39.728 1.00 42.38 194 LYS A O 1
ATOM 1581 N N . ARG A 1 195 ? -29.022 -3.506 40.697 1.00 42.16 195 ARG A N 1
ATOM 1582 C CA . ARG A 1 195 ? -29.106 -4.000 42.078 1.00 42.16 195 ARG A CA 1
ATOM 1583 C C . ARG A 1 195 ? -30.502 -4.605 42.249 1.00 42.16 195 ARG A C 1
ATOM 1585 O O . ARG A 1 195 ? -31.466 -3.874 42.441 1.00 42.16 195 ARG A O 1
ATOM 1592 N N . ALA A 1 196 ? -30.616 -5.926 42.147 1.00 40.06 196 ALA A N 1
ATOM 1593 C CA . ALA A 1 196 ? -31.762 -6.637 42.696 1.00 40.06 196 ALA A CA 1
ATOM 1594 C C . ALA A 1 196 ? -31.505 -6.821 44.195 1.00 40.06 196 ALA A C 1
ATOM 1596 O O . ALA A 1 196 ? -30.808 -7.737 44.622 1.00 40.06 196 ALA A O 1
ATOM 1597 N N . SER A 1 197 ? -32.011 -5.886 44.991 1.00 45.94 197 SER A N 1
ATOM 1598 C CA . SER A 1 197 ? -32.233 -6.088 46.417 1.00 45.94 197 SER A CA 1
ATOM 1599 C C . SER A 1 197 ? -33.406 -7.052 46.586 1.00 45.94 197 SER A C 1
ATOM 1601 O O . SER A 1 197 ? -34.550 -6.663 46.364 1.00 45.94 197 SER A O 1
ATOM 1603 N N . PHE A 1 198 ? -33.125 -8.291 46.979 1.00 38.16 198 PHE A N 1
ATOM 1604 C CA . PHE A 1 198 ? -34.113 -9.156 47.617 1.00 38.16 198 PHE A CA 1
ATOM 1605 C C . PHE A 1 198 ? -33.773 -9.230 49.108 1.00 38.16 198 PHE A C 1
ATOM 1607 O O . PHE A 1 198 ? -32.780 -9.834 49.503 1.00 38.16 198 PHE A O 1
ATOM 1614 N N . GLN A 1 199 ? -34.588 -8.546 49.911 1.00 41.72 199 GLN A N 1
ATOM 1615 C CA . GLN A 1 199 ? -34.750 -8.773 51.344 1.00 41.72 199 GLN A CA 1
ATOM 1616 C C . GLN A 1 199 ? -36.201 -9.193 51.585 1.00 41.72 199 GLN A C 1
ATOM 1618 O O . GLN A 1 199 ? -37.106 -8.366 51.467 1.00 41.72 199 GLN A O 1
ATOM 1623 N N . SER A 1 200 ? -36.397 -10.467 51.912 1.00 43.12 200 SER A N 1
ATOM 1624 C CA . SER A 1 200 ? -37.271 -11.010 52.969 1.00 43.12 200 SER A CA 1
ATOM 1625 C C . SER A 1 200 ? -37.349 -12.516 52.801 1.00 43.12 200 SER A C 1
ATOM 1627 O O . SER A 1 200 ? -37.735 -12.951 51.694 1.00 43.12 200 SER A O 1
#

Organism: NCBI:txid278164

Radius of gyration: 25.06 Å; Cα contacts (8 Å, |Δi|>4): 126; chains: 1; bounding box: 61×38×106 Å

Foldseek 3Di:
DVVVVVVVVVVVVVVVVVVVVVVVVVVLVVLLVVQCLQANLDHDLVSQVVSLVVCCVVCVVQFDDDDPDDDRRVQCADSVVRDHDSSVVSVVVLVVLVVCVVVVPDDDDDDDDDDVLVVLLNLLSNDDPDPVCVVSNVVSLVVNLVVLVCCCVPVVDDPSVSCRSRVCCVVPVVSVVVSVVVVVVVVVVVPPPDDPDDDD